Protein AF-A0A8J6I519-F1 (afdb_monomer_lite)

Foldseek 3Di:
DDWLAAAAEEAAQQDWTKDFDDCVQPGFQDLVLQQVQVVQKDKAKVVDADWFWFDLDSTMIIIDGQDTHAAFMKMKIKRQFPQHDRDPPDGDNGIDIYIYTYHNKAWEWEQEPVQQKTFIDINNHTPDIFFKAFAAQVQGAAAFKWWFADWDQKDWDFDPPVPDTDTDIWGTWTDTFLVGATETEDCVCAVVGRPYHDDNHYIYGHHVVSVVCSVPHGGSHMYGYDDIPHHDRRPRHNHLRRDRRCNRLVRGSNSD

Structure (mmCIF, N/CA/C/O backbone):
data_AF-A0A8J6I519-F1
#
_entry.id   AF-A0A8J6I519-F1
#
loop_
_atom_site.group_PDB
_atom_site.id
_atom_site.type_symbol
_atom_site.label_atom_id
_atom_site.label_alt_id
_atom_site.label_comp_id
_atom_site.label_asym_id
_atom_site.label_entity_id
_atom_site.label_seq_id
_atom_site.pdbx_PDB_ins_code
_atom_site.Cartn_x
_atom_site.Cartn_y
_atom_site.Cartn_z
_atom_site.occupancy
_atom_site.B_iso_or_equiv
_atom_site.auth_seq_id
_atom_site.auth_comp_id
_atom_site.auth_asym_id
_atom_site.auth_atom_id
_atom_site.pdbx_PDB_model_num
ATOM 1 N N . SER A 1 1 ? 18.301 2.698 -8.061 1.00 80.88 1 SER A N 1
ATOM 2 C CA . SER A 1 1 ? 16.838 2.527 -7.861 1.00 80.88 1 SER A CA 1
ATOM 3 C C . SER A 1 1 ? 16.585 1.926 -6.481 1.00 80.88 1 SER A C 1
ATOM 5 O O . SER A 1 1 ? 17.537 1.650 -5.774 1.00 80.88 1 SER A O 1
ATOM 7 N N . GLY A 1 2 ? 15.347 1.751 -6.041 1.00 90.25 2 GLY A N 1
ATOM 8 C CA . GLY A 1 2 ? 14.983 0.982 -4.847 1.00 90.25 2 GLY A CA 1
ATOM 9 C C . GLY A 1 2 ? 14.106 -0.203 -5.244 1.00 90.25 2 GLY A C 1
ATOM 10 O O . GLY A 1 2 ? 13.418 -0.126 -6.257 1.00 90.25 2 GLY A O 1
ATOM 11 N N . LEU A 1 3 ? 14.143 -1.296 -4.482 1.00 94.62 3 LEU A N 1
ATOM 12 C CA . LEU A 1 3 ? 13.202 -2.411 -4.617 1.00 94.62 3 LEU A CA 1
ATOM 13 C C . LEU A 1 3 ? 12.576 -2.655 -3.244 1.00 94.62 3 LEU A C 1
ATOM 15 O O . LEU A 1 3 ? 13.282 -3.039 -2.315 1.00 94.62 3 LEU A O 1
ATOM 19 N N . TYR A 1 4 ? 11.268 -2.436 -3.123 1.00 94.19 4 TYR A N 1
ATOM 20 C CA . TYR A 1 4 ? 10.516 -2.679 -1.888 1.00 94.19 4 TYR A CA 1
ATOM 21 C C . TYR A 1 4 ? 9.999 -4.115 -1.889 1.00 94.19 4 TYR A C 1
ATOM 23 O O . TYR A 1 4 ? 8.805 -4.382 -1.926 1.00 94.19 4 TYR A O 1
ATOM 31 N N . LEU A 1 5 ? 10.947 -5.045 -1.919 1.00 94.75 5 LEU A N 1
ATOM 32 C CA . LEU A 1 5 ? 10.741 -6.481 -1.823 1.00 94.75 5 LEU A CA 1
ATOM 33 C C . LEU A 1 5 ? 12.051 -7.049 -1.268 1.00 94.75 5 LEU A C 1
ATOM 35 O O . LEU A 1 5 ? 13.094 -6.916 -1.909 1.00 94.75 5 LEU A O 1
ATOM 39 N N . PHE A 1 6 ? 12.027 -7.602 -0.058 1.00 95.19 6 PHE A N 1
ATOM 40 C CA . PHE A 1 6 ? 13.242 -8.001 0.655 1.00 95.19 6 PHE A CA 1
ATOM 41 C C . PHE A 1 6 ? 13.435 -9.519 0.601 1.00 95.19 6 PHE A C 1
ATOM 43 O O . PHE A 1 6 ? 12.500 -10.280 0.835 1.00 95.19 6 PHE A O 1
ATOM 50 N N . GLU A 1 7 ? 14.653 -9.960 0.281 1.00 97.12 7 GLU A N 1
ATOM 51 C CA . GLU A 1 7 ? 15.005 -11.378 0.119 1.00 97.12 7 GLU A CA 1
ATOM 52 C C . GLU A 1 7 ? 14.584 -12.223 1.332 1.00 97.12 7 GLU A C 1
ATOM 54 O O . GLU A 1 7 ? 14.927 -11.907 2.470 1.00 97.12 7 GLU A O 1
ATOM 59 N N . GLY A 1 8 ? 13.864 -13.319 1.085 1.00 96.38 8 GLY A N 1
ATOM 60 C CA . GLY A 1 8 ? 13.438 -14.273 2.110 1.00 96.38 8 GLY A CA 1
ATOM 61 C C . GLY A 1 8 ? 12.217 -13.847 2.930 1.00 96.38 8 GLY A C 1
ATOM 62 O O . GLY A 1 8 ? 11.780 -14.610 3.791 1.00 96.38 8 GLY A O 1
ATOM 63 N N . TYR A 1 9 ? 11.642 -12.668 2.679 1.00 98.12 9 TYR A N 1
ATOM 64 C CA . TYR A 1 9 ? 10.466 -12.198 3.411 1.00 98.12 9 TYR A CA 1
ATOM 65 C C . TYR A 1 9 ? 9.183 -12.886 2.930 1.00 98.12 9 TYR A C 1
ATOM 67 O O . TYR A 1 9 ? 9.082 -13.385 1.804 1.00 98.12 9 TYR A O 1
ATOM 75 N N . THR A 1 10 ? 8.186 -12.893 3.816 1.00 98.69 10 THR A N 1
ATOM 76 C CA . THR A 1 10 ? 6.811 -13.294 3.505 1.00 98.69 10 THR A CA 1
ATOM 77 C C . THR A 1 10 ? 5.890 -12.081 3.588 1.00 98.69 10 THR A C 1
ATOM 79 O O . THR A 1 10 ? 5.991 -11.314 4.545 1.00 98.69 10 THR A O 1
ATOM 82 N N . TYR A 1 11 ? 5.000 -11.923 2.608 1.00 98.81 11 TYR A N 1
ATOM 83 C CA . TYR A 1 11 ? 4.078 -10.787 2.508 1.00 98.81 11 TYR A CA 1
ATOM 84 C C . TYR A 1 11 ? 2.625 -11.225 2.318 1.00 98.81 11 TYR A C 1
ATOM 86 O O . TYR A 1 11 ? 2.355 -12.355 1.908 1.00 98.81 11 TYR A O 1
ATOM 94 N N . GLY A 1 12 ? 1.688 -10.313 2.577 1.00 98.75 12 GLY A N 1
ATOM 95 C CA . GLY A 1 12 ? 0.272 -10.509 2.277 1.00 98.75 12 GLY A CA 1
ATOM 96 C C . GLY A 1 12 ? -0.025 -10.588 0.774 1.00 98.75 12 GLY A C 1
ATOM 97 O O . GLY A 1 12 ? 0.794 -10.236 -0.080 1.00 98.75 12 GLY A O 1
ATOM 98 N N . THR A 1 13 ? -1.229 -11.049 0.437 1.00 98.81 13 THR A N 1
ATOM 99 C CA . THR A 1 13 ? -1.645 -11.371 -0.942 1.00 98.81 13 THR A CA 1
ATOM 100 C C . THR A 1 13 ? -1.795 -10.158 -1.863 1.00 98.81 13 THR A C 1
ATOM 102 O O . THR A 1 13 ? -1.915 -10.324 -3.076 1.00 98.81 13 THR A O 1
ATOM 105 N N . ALA A 1 14 ? -1.761 -8.938 -1.327 1.00 98.69 14 ALA A N 1
ATOM 106 C CA . ALA A 1 14 ? -1.814 -7.696 -2.091 1.00 98.69 14 ALA A CA 1
ATOM 107 C C . ALA A 1 14 ? -0.441 -7.029 -2.273 1.00 98.69 14 ALA A C 1
ATOM 109 O O . ALA A 1 14 ? -0.381 -5.940 -2.829 1.00 98.69 14 ALA A O 1
ATOM 110 N N . MET A 1 15 ? 0.668 -7.646 -1.856 1.00 98.69 15 MET A N 1
ATOM 111 C CA . MET A 1 15 ? 2.002 -7.059 -2.025 1.00 98.69 15 MET A CA 1
ATOM 112 C C . MET A 1 15 ? 2.350 -6.828 -3.508 1.00 98.69 15 MET A C 1
ATOM 114 O O . MET A 1 15 ? 2.533 -7.810 -4.230 1.00 98.69 15 MET A O 1
ATOM 118 N N . PRO A 1 16 ? 2.487 -5.585 -4.006 1.00 98.38 16 PRO A N 1
ATOM 119 C CA . PRO A 1 16 ? 3.013 -5.374 -5.347 1.00 98.38 16 PRO A CA 1
ATOM 120 C C . PRO A 1 16 ? 4.540 -5.517 -5.353 1.00 98.38 16 PRO A C 1
ATOM 122 O O . PRO A 1 16 ? 5.204 -5.400 -4.322 1.00 98.38 16 PRO A O 1
ATOM 125 N N . VAL A 1 17 ? 5.130 -5.704 -6.533 1.00 98.31 17 VAL A N 1
ATOM 126 C CA . VAL A 1 17 ? 6.561 -5.419 -6.707 1.00 98.31 17 VAL A CA 1
ATOM 127 C C . VAL A 1 17 ? 6.697 -3.924 -6.960 1.00 98.31 17 VAL A C 1
ATOM 129 O O . VAL A 1 17 ? 6.281 -3.451 -8.012 1.00 98.31 17 VAL A O 1
ATOM 132 N N . TYR A 1 18 ? 7.285 -3.183 -6.025 1.00 97.62 18 TYR A N 1
ATOM 133 C CA . TYR A 1 18 ? 7.454 -1.734 -6.149 1.00 97.62 18 TYR A CA 1
ATOM 134 C C . TYR A 1 18 ? 8.925 -1.376 -6.386 1.00 97.62 18 TYR A C 1
ATOM 136 O O . TYR A 1 18 ? 9.804 -1.700 -5.577 1.00 97.62 18 TYR A O 1
ATOM 144 N N . VAL A 1 19 ? 9.195 -0.698 -7.503 1.00 96.56 19 VAL A N 1
ATOM 145 C CA . VAL A 1 19 ? 10.527 -0.223 -7.891 1.00 96.56 19 VAL A CA 1
ATOM 146 C C . VAL A 1 19 ? 10.561 1.294 -7.844 1.00 96.56 19 VAL A C 1
ATOM 148 O O . VAL A 1 19 ? 9.841 1.963 -8.578 1.00 96.56 19 VAL A O 1
ATOM 151 N N . GLU A 1 20 ? 11.448 1.831 -7.013 1.00 94.12 20 GLU A N 1
ATOM 152 C CA . GLU A 1 20 ? 11.626 3.268 -6.830 1.00 94.12 20 GLU A CA 1
ATOM 153 C C . GLU A 1 20 ? 12.788 3.815 -7.667 1.00 94.12 20 GLU A C 1
ATOM 155 O O . GLU A 1 20 ? 13.842 3.193 -7.824 1.00 94.12 20 GLU A O 1
ATOM 160 N N . PHE A 1 21 ? 12.637 5.039 -8.148 1.00 92.44 21 PHE A N 1
ATOM 161 C CA . PHE A 1 21 ? 13.647 5.821 -8.840 1.00 92.44 21 PHE A CA 1
ATOM 162 C C . PHE A 1 21 ? 13.781 7.177 -8.135 1.00 92.44 21 PHE A C 1
ATOM 164 O O . PHE A 1 21 ? 13.091 8.130 -8.508 1.00 92.44 21 PHE A O 1
ATOM 171 N N . PRO A 1 22 ? 14.666 7.283 -7.126 1.00 84.44 22 PRO A N 1
ATOM 172 C CA . PRO A 1 22 ? 14.872 8.524 -6.386 1.00 84.44 22 PRO A CA 1
ATOM 173 C C . PRO A 1 22 ? 15.221 9.690 -7.315 1.00 84.44 22 PRO A C 1
ATOM 175 O O . PRO A 1 22 ? 15.920 9.504 -8.320 1.00 84.44 22 PRO A O 1
ATOM 178 N N . LYS A 1 23 ? 14.718 10.886 -6.983 1.00 77.56 23 LYS A N 1
ATOM 179 C CA . LYS A 1 23 ? 14.959 12.123 -7.750 1.00 77.56 23 LYS A CA 1
ATOM 180 C C . LYS A 1 23 ? 16.351 12.697 -7.540 1.00 77.56 23 LYS A C 1
ATOM 182 O O . LYS A 1 23 ? 16.849 13.381 -8.433 1.00 77.56 23 LYS A O 1
ATOM 187 N N . ASP A 1 24 ? 16.953 12.399 -6.395 1.00 70.56 24 ASP A N 1
ATOM 188 C CA . ASP A 1 24 ? 18.212 12.995 -5.945 1.00 70.56 24 ASP A CA 1
ATOM 189 C C . ASP A 1 24 ? 19.387 12.672 -6.895 1.00 70.56 24 ASP A C 1
ATOM 191 O O . ASP A 1 24 ? 20.367 13.408 -6.942 1.00 70.56 24 ASP A O 1
ATOM 195 N N . ASP A 1 25 ? 19.221 11.667 -7.765 1.00 63.72 25 ASP A N 1
ATOM 196 C CA . ASP A 1 25 ? 20.162 11.275 -8.821 1.00 63.72 25 ASP A CA 1
ATOM 197 C C . ASP A 1 25 ? 19.813 11.876 -10.201 1.00 63.72 25 ASP A C 1
ATOM 199 O O . ASP A 1 25 ? 19.809 11.171 -11.216 1.00 63.72 25 ASP A O 1
ATOM 203 N N . GLY A 1 26 ? 19.474 13.167 -10.264 1.00 64.69 26 GLY A N 1
ATOM 204 C CA . GLY A 1 26 ? 19.279 13.880 -11.536 1.00 64.69 26 GLY A CA 1
ATOM 205 C C . GLY A 1 26 ? 17.901 13.716 -12.197 1.00 64.69 26 GLY A C 1
ATOM 206 O O . GLY A 1 26 ? 17.800 13.812 -13.419 1.00 64.69 26 GLY A O 1
ATOM 207 N N . GLY A 1 27 ? 16.840 13.496 -11.411 1.00 76.88 27 GLY A N 1
ATOM 208 C CA . GLY A 1 27 ? 15.443 13.420 -11.878 1.00 76.88 27 GLY A CA 1
ATOM 209 C C . GLY A 1 27 ? 14.881 11.995 -11.954 1.00 76.88 27 GLY A C 1
ATOM 210 O O . GLY A 1 27 ? 15.569 11.040 -11.617 1.00 76.88 27 GLY A O 1
ATOM 211 N N . GLY A 1 28 ? 13.616 11.829 -12.358 1.00 87.94 28 GLY A N 1
ATOM 212 C CA . GLY A 1 28 ? 12.973 10.514 -12.514 1.00 87.94 28 GLY A CA 1
ATOM 213 C C . GLY A 1 28 ? 13.287 9.815 -13.848 1.00 87.94 28 GLY A C 1
ATOM 214 O O . GLY A 1 28 ? 14.196 10.206 -14.578 1.00 87.94 28 GLY A O 1
ATOM 215 N N . ILE A 1 29 ? 12.553 8.748 -14.169 1.00 93.38 29 ILE A N 1
ATOM 216 C CA . ILE A 1 29 ? 12.595 8.061 -15.466 1.00 93.38 29 ILE A CA 1
ATOM 217 C C . ILE A 1 29 ? 11.653 8.768 -16.454 1.00 93.38 29 ILE A C 1
ATOM 219 O O . ILE A 1 29 ? 10.424 8.697 -16.294 1.00 93.38 29 ILE A O 1
ATOM 223 N N . PRO A 1 30 ? 12.185 9.421 -17.505 1.00 92.94 30 PRO A N 1
ATOM 224 C CA . PRO A 1 30 ? 11.358 10.142 -18.462 1.00 92.94 30 PRO A CA 1
ATOM 225 C C . PRO A 1 30 ? 10.488 9.168 -19.275 1.00 92.94 30 PRO A C 1
ATOM 227 O O . PRO A 1 30 ? 10.944 8.060 -19.578 1.00 92.94 30 PRO A O 1
ATOM 230 N N . PRO A 1 31 ? 9.276 9.567 -19.714 1.00 93.88 31 PRO A N 1
ATOM 231 C CA . PRO A 1 31 ? 8.352 8.682 -20.430 1.00 93.88 31 PRO A CA 1
ATOM 232 C C . PRO A 1 31 ? 8.976 7.930 -21.615 1.00 93.88 31 PRO A C 1
ATOM 234 O O . PRO A 1 31 ? 8.758 6.732 -21.766 1.00 93.88 31 PRO A O 1
ATOM 237 N N . GLY A 1 32 ? 9.826 8.598 -22.405 1.00 95.00 32 GLY A N 1
ATOM 238 C CA . GLY A 1 32 ? 10.505 7.989 -23.556 1.00 95.00 32 GLY A CA 1
ATOM 239 C C . GLY A 1 32 ? 11.531 6.899 -23.209 1.00 95.00 32 GLY A C 1
ATOM 240 O O . GLY A 1 32 ? 11.893 6.114 -24.081 1.00 95.00 32 GLY A O 1
ATOM 241 N N . ALA A 1 33 ? 11.989 6.816 -21.956 1.00 95.56 33 ALA A N 1
ATOM 242 C CA . ALA A 1 33 ? 12.938 5.797 -21.503 1.00 95.56 33 ALA A CA 1
ATOM 243 C C . ALA A 1 33 ? 12.264 4.599 -20.815 1.00 95.56 33 ALA A C 1
ATOM 245 O O . ALA A 1 33 ? 12.859 3.521 -20.755 1.00 95.56 33 ALA A O 1
ATOM 246 N N . ARG A 1 34 ? 11.021 4.754 -20.338 1.00 96.81 34 ARG A N 1
ATOM 247 C CA . ARG A 1 34 ? 10.318 3.750 -19.520 1.00 96.81 34 ARG A CA 1
ATOM 248 C C . ARG A 1 34 ? 10.267 2.373 -20.173 1.00 96.81 34 ARG A C 1
ATOM 250 O O . ARG A 1 34 ? 10.582 1.393 -19.518 1.00 96.81 34 ARG A O 1
ATOM 257 N N . ALA A 1 35 ? 10.000 2.286 -21.477 1.00 97.62 35 ALA A N 1
ATOM 258 C CA . ALA A 1 35 ? 9.959 0.999 -22.180 1.00 97.62 35 ALA A CA 1
ATOM 259 C C . ALA A 1 35 ? 11.320 0.273 -22.197 1.00 97.62 35 ALA A C 1
ATOM 261 O O . ALA A 1 35 ? 11.378 -0.953 -22.132 1.00 97.62 35 ALA A O 1
ATOM 262 N N . ALA A 1 36 ? 12.433 1.007 -22.291 1.00 96.69 36 ALA A N 1
ATOM 263 C CA . ALA A 1 36 ? 13.769 0.412 -22.243 1.00 96.69 36 ALA A CA 1
ATOM 264 C C . ALA A 1 36 ? 14.144 -0.033 -20.821 1.00 96.69 36 ALA A C 1
ATOM 266 O O . ALA A 1 36 ? 14.816 -1.053 -20.662 1.00 96.69 36 ALA A O 1
ATOM 267 N N . VAL A 1 37 ? 13.693 0.715 -19.810 1.00 97.19 37 VAL A N 1
ATOM 268 C CA . VAL A 1 37 ? 13.874 0.386 -18.391 1.00 97.19 37 VAL A CA 1
ATOM 269 C C . VAL A 1 37 ? 13.034 -0.835 -18.008 1.00 97.19 37 VAL A C 1
ATOM 271 O O . VAL A 1 37 ? 13.581 -1.817 -17.517 1.00 97.19 37 VAL A O 1
ATOM 274 N N . GLU A 1 38 ? 11.740 -0.834 -18.328 1.00 98.19 38 GLU A N 1
ATOM 275 C CA . GLU A 1 38 ? 10.788 -1.903 -17.997 1.00 98.19 38 GLU A CA 1
ATOM 276 C C . GLU A 1 38 ? 11.173 -3.255 -18.613 1.00 98.19 38 GLU A C 1
ATOM 278 O O . GLU A 1 38 ? 11.024 -4.292 -17.977 1.00 98.19 38 GLU A O 1
ATOM 283 N N . LYS A 1 39 ? 11.789 -3.274 -19.807 1.00 97.75 39 LYS A N 1
ATOM 284 C CA . LYS A 1 39 ? 12.326 -4.509 -20.424 1.00 97.75 39 LYS A CA 1
ATOM 285 C C . LYS A 1 39 ? 13.377 -5.230 -19.579 1.00 97.75 39 LYS A C 1
ATOM 287 O O . LYS A 1 39 ? 13.710 -6.372 -19.887 1.00 97.75 39 LYS A O 1
ATOM 292 N N . ARG A 1 40 ? 13.937 -4.559 -18.574 1.00 97.75 40 ARG A N 1
ATOM 293 C CA . ARG A 1 40 ? 14.958 -5.088 -17.665 1.00 97.75 40 ARG A CA 1
ATOM 294 C C . ARG A 1 40 ? 14.392 -5.380 -16.273 1.00 97.75 40 ARG A C 1
ATOM 296 O O . ARG A 1 40 ? 15.160 -5.604 -15.341 1.00 97.75 40 ARG A O 1
ATOM 303 N N . MET A 1 41 ? 13.070 -5.344 -16.125 1.00 98.31 41 MET A N 1
ATOM 304 C CA . MET A 1 41 ? 12.351 -5.589 -14.882 1.00 98.31 41 MET A CA 1
ATOM 305 C C . MET A 1 41 ? 11.582 -6.901 -15.028 1.00 98.31 41 MET A C 1
ATOM 307 O O . MET A 1 41 ? 10.593 -6.992 -15.753 1.00 98.31 41 MET A O 1
ATOM 311 N N . PHE A 1 42 ? 12.083 -7.940 -14.374 1.00 98.19 42 PHE A N 1
ATOM 312 C CA . PHE A 1 42 ? 11.623 -9.311 -14.539 1.00 98.19 42 PHE A CA 1
ATOM 313 C C . PHE A 1 42 ? 10.930 -9.781 -13.267 1.00 98.19 42 PHE A C 1
ATOM 315 O O . PHE A 1 42 ? 11.496 -9.667 -12.180 1.00 98.19 42 PHE A O 1
ATOM 322 N N . VAL A 1 43 ? 9.733 -10.342 -13.421 1.00 98.56 43 VAL A N 1
ATOM 323 C CA . VAL A 1 43 ? 8.972 -10.989 -12.349 1.00 98.56 43 VAL A CA 1
ATOM 324 C C . VAL A 1 43 ? 8.614 -12.391 -12.823 1.00 98.56 43 VAL A C 1
ATOM 326 O O . VAL A 1 43 ? 8.149 -12.573 -13.945 1.00 98.56 43 VAL A O 1
ATOM 329 N N . THR A 1 44 ? 8.889 -13.393 -11.998 1.00 98.50 44 THR A N 1
ATOM 330 C CA . THR A 1 44 ? 8.511 -14.793 -12.225 1.00 98.50 44 THR A CA 1
ATOM 331 C C . THR A 1 44 ? 7.790 -15.302 -10.994 1.00 98.50 44 THR A C 1
ATOM 333 O O . THR A 1 44 ? 8.197 -14.987 -9.876 1.00 98.50 44 THR A O 1
ATOM 336 N N . THR A 1 45 ? 6.731 -16.080 -11.196 1.00 98.62 45 THR A N 1
ATOM 337 C CA . THR A 1 45 ? 5.892 -16.597 -10.115 1.00 98.62 45 THR A CA 1
ATOM 338 C C . THR A 1 45 ? 5.662 -18.097 -10.225 1.00 98.62 45 THR A C 1
ATOM 340 O O . THR A 1 45 ? 5.623 -18.652 -11.324 1.00 98.62 45 THR A O 1
ATOM 343 N N . ASP A 1 46 ? 5.534 -18.743 -9.069 1.00 98.44 46 ASP A N 1
ATOM 344 C CA . ASP A 1 46 ? 5.191 -20.157 -8.924 1.00 98.44 46 ASP A CA 1
ATOM 345 C C . ASP A 1 46 ? 4.099 -20.312 -7.843 1.00 98.44 46 ASP A C 1
ATOM 347 O O . ASP A 1 46 ? 4.388 -20.056 -6.668 1.00 98.44 46 ASP A O 1
ATOM 351 N N . PRO A 1 47 ? 2.854 -20.682 -8.206 1.00 98.19 47 PRO A N 1
ATOM 352 C CA . PRO A 1 47 ? 2.391 -20.953 -9.569 1.00 98.19 47 PRO A CA 1
ATOM 353 C C . PRO A 1 47 ? 2.413 -19.694 -10.463 1.00 98.19 47 PRO A C 1
ATOM 355 O O . PRO A 1 47 ? 2.309 -18.577 -9.951 1.00 98.19 47 PRO A O 1
ATOM 358 N N . PRO A 1 48 ? 2.519 -19.842 -11.800 1.00 98.19 48 PRO A N 1
ATOM 359 C CA . PRO A 1 48 ? 2.499 -18.699 -12.705 1.00 98.19 48 PRO A CA 1
ATOM 360 C C . PRO A 1 48 ? 1.196 -17.895 -12.601 1.00 98.19 48 PRO A C 1
ATOM 362 O O . PRO A 1 48 ? 0.103 -18.428 -12.788 1.00 98.19 48 PRO A O 1
ATOM 365 N N . GLN A 1 49 ? 1.328 -16.592 -12.369 1.00 97.56 49 GLN A N 1
ATOM 366 C CA . GLN A 1 49 ? 0.248 -15.607 -12.438 1.00 97.56 49 GLN A CA 1
ATOM 367 C C . GLN A 1 49 ? 0.662 -14.468 -13.369 1.00 97.56 49 GLN A C 1
ATOM 369 O O . GLN A 1 49 ? 1.680 -13.810 -13.142 1.00 97.56 49 GLN A O 1
ATOM 374 N N . GLU A 1 50 ? -0.138 -14.239 -14.411 1.00 96.44 50 GLU A N 1
ATOM 375 C CA . GLU A 1 50 ? 0.037 -13.109 -15.322 1.00 96.44 50 GLU A CA 1
ATOM 376 C C . GLU A 1 50 ? -0.097 -11.789 -14.556 1.00 96.44 50 GLU A C 1
ATOM 378 O O . GLU A 1 50 ? -1.040 -11.600 -13.781 1.00 96.44 50 GLU A O 1
ATOM 383 N N . GLY A 1 51 ? 0.854 -10.885 -14.780 1.00 97.88 51 GLY A N 1
ATOM 384 C CA . GLY A 1 51 ? 0.882 -9.557 -14.190 1.00 97.88 51 GLY A CA 1
ATOM 385 C C . GLY A 1 51 ? 1.499 -8.539 -15.141 1.00 97.88 51 GLY A C 1
ATOM 386 O O . GLY A 1 51 ? 2.105 -8.902 -16.148 1.00 97.88 51 GLY A O 1
ATOM 387 N N . SER A 1 52 ? 1.324 -7.267 -14.804 1.00 98.62 52 SER A N 1
ATOM 388 C CA . SER A 1 52 ? 1.722 -6.131 -15.631 1.00 98.62 52 SER A CA 1
ATOM 389 C C . SER A 1 52 ? 2.347 -5.050 -14.760 1.00 98.62 52 SER A C 1
ATOM 391 O O . SER A 1 52 ? 2.011 -4.915 -13.579 1.00 98.62 52 SER A O 1
ATOM 393 N N . TRP A 1 53 ? 3.273 -4.297 -15.351 1.00 98.44 53 TRP A N 1
ATOM 394 C CA . TRP A 1 53 ? 3.844 -3.105 -14.736 1.00 98.44 53 TRP A CA 1
ATOM 395 C C . TRP A 1 53 ? 2.928 -1.897 -14.944 1.00 98.44 53 TRP A C 1
ATOM 397 O O . TRP A 1 53 ? 2.333 -1.723 -16.000 1.00 98.44 53 TRP A O 1
ATOM 407 N N . HIS A 1 54 ? 2.894 -0.996 -13.977 1.00 98.25 54 HIS A N 1
ATOM 408 C CA . HIS A 1 54 ? 2.247 0.300 -14.062 1.00 98.25 54 HIS A CA 1
ATOM 409 C C . HIS A 1 54 ? 3.233 1.373 -13.612 1.00 98.25 54 HIS A C 1
ATOM 411 O O . HIS A 1 54 ? 3.861 1.240 -12.566 1.00 98.25 54 HIS A O 1
ATOM 417 N N . TRP A 1 55 ? 3.389 2.435 -14.400 1.00 97.25 55 TRP A N 1
ATOM 418 C CA . TRP A 1 55 ? 4.209 3.582 -14.013 1.00 97.25 55 TRP A CA 1
ATOM 419 C C . TRP A 1 55 ? 3.341 4.678 -13.395 1.00 97.25 55 TRP A C 1
ATOM 421 O O . TRP A 1 55 ? 2.810 5.512 -14.133 1.00 97.25 55 TRP A O 1
ATOM 431 N N . ASP A 1 56 ? 3.267 4.732 -12.063 1.00 88.75 56 ASP A N 1
ATOM 432 C CA . ASP A 1 56 ? 2.530 5.783 -11.341 1.00 88.75 56 ASP A CA 1
ATOM 433 C C . ASP A 1 56 ? 3.116 7.170 -11.609 1.00 88.75 56 ASP A C 1
ATOM 435 O O . ASP A 1 56 ? 2.416 8.178 -11.709 1.00 88.75 56 ASP A O 1
ATOM 439 N N . SER A 1 57 ? 4.442 7.236 -11.738 1.00 91.75 57 SER A N 1
ATOM 440 C CA . SER A 1 57 ? 5.166 8.481 -11.957 1.00 91.75 57 SER A CA 1
ATOM 441 C C . SER A 1 57 ? 6.507 8.229 -12.645 1.00 91.75 57 SER A C 1
ATOM 443 O O . SER A 1 57 ? 6.819 7.137 -13.110 1.00 91.75 57 SER A O 1
ATOM 445 N N . GLU A 1 58 ? 7.329 9.269 -12.758 1.00 92.44 58 GLU A N 1
ATOM 446 C CA . GLU A 1 58 ? 8.740 9.104 -13.121 1.00 92.44 58 GLU A CA 1
ATOM 447 C C . GLU A 1 58 ? 9.577 8.475 -11.987 1.00 92.44 58 GLU A C 1
ATOM 449 O O . GLU A 1 58 ? 10.721 8.094 -12.218 1.00 92.44 58 GLU A O 1
ATOM 454 N N . GLN A 1 59 ? 9.034 8.368 -10.772 1.00 92.12 59 GLN A N 1
ATOM 455 C CA . GLN A 1 59 ? 9.748 7.912 -9.575 1.00 92.12 59 GLN A CA 1
ATOM 456 C C . GLN A 1 59 ? 9.399 6.483 -9.169 1.00 92.12 59 GLN A C 1
ATOM 458 O O . GLN A 1 59 ? 10.073 5.938 -8.302 1.00 92.12 59 GLN A O 1
ATOM 463 N N . ALA A 1 60 ? 8.370 5.874 -9.752 1.00 95.06 60 ALA A N 1
ATOM 464 C CA . ALA A 1 60 ? 7.914 4.562 -9.325 1.00 95.06 60 ALA A CA 1
ATOM 465 C C . ALA A 1 60 ? 7.307 3.763 -10.474 1.00 95.06 60 ALA A C 1
ATOM 467 O O . ALA A 1 60 ? 6.655 4.326 -11.360 1.00 95.06 60 ALA A O 1
ATOM 468 N N . ALA A 1 61 ? 7.535 2.455 -10.424 1.00 97.31 61 ALA A N 1
ATOM 469 C CA . ALA A 1 61 ? 6.796 1.469 -11.189 1.00 97.31 61 ALA A CA 1
ATOM 470 C C . ALA A 1 61 ? 6.380 0.312 -10.271 1.00 97.31 61 ALA A C 1
ATOM 472 O O . ALA A 1 61 ? 7.201 -0.215 -9.514 1.00 97.31 61 ALA A O 1
ATOM 473 N N . GLU A 1 62 ? 5.121 -0.091 -10.377 1.00 98.31 62 GLU A N 1
ATOM 474 C CA . GLU A 1 62 ? 4.496 -1.154 -9.593 1.00 98.31 62 GLU A CA 1
ATOM 475 C C . GLU A 1 62 ? 4.116 -2.329 -10.496 1.00 98.31 62 GLU A C 1
ATOM 477 O O . GLU A 1 62 ? 3.593 -2.124 -11.586 1.00 98.31 62 GLU A O 1
ATOM 482 N N . TYR A 1 63 ? 4.355 -3.566 -10.066 1.00 98.62 63 TYR A N 1
ATOM 483 C CA . TYR A 1 63 ? 3.864 -4.769 -10.742 1.00 98.62 63 TYR A CA 1
ATOM 484 C C . TYR A 1 63 ? 2.881 -5.499 -9.849 1.00 98.62 63 TYR A C 1
ATOM 486 O O . TYR A 1 63 ? 3.181 -5.790 -8.686 1.00 98.62 63 TYR A O 1
ATOM 494 N N . ARG A 1 64 ? 1.751 -5.894 -10.429 1.00 98.56 64 ARG A N 1
ATOM 495 C CA . ARG A 1 64 ? 0.837 -6.839 -9.795 1.00 98.56 64 ARG A CA 1
ATOM 496 C C . ARG A 1 64 ? 0.193 -7.783 -10.810 1.00 98.56 64 ARG A C 1
ATOM 498 O O . ARG A 1 64 ? 0.083 -7.437 -11.989 1.00 98.56 64 ARG A O 1
ATOM 505 N N . PRO A 1 65 ? -0.270 -8.956 -10.357 1.00 98.44 65 PRO A N 1
ATOM 506 C CA . PRO A 1 65 ? -1.209 -9.781 -11.100 1.00 98.44 65 PRO A CA 1
ATOM 507 C C . PRO A 1 65 ? -2.578 -9.106 -11.234 1.00 98.44 65 PRO A C 1
ATOM 509 O O . PRO A 1 65 ? -2.881 -8.110 -10.564 1.00 98.44 65 PRO A O 1
ATOM 512 N N . ARG A 1 66 ? -3.426 -9.671 -12.099 1.00 97.75 66 ARG A N 1
ATOM 513 C CA . ARG A 1 66 ? -4.805 -9.200 -12.304 1.00 97.75 66 ARG A CA 1
ATOM 514 C C . ARG A 1 66 ? -5.640 -9.221 -11.024 1.00 97.75 66 ARG A C 1
ATOM 516 O O . ARG A 1 66 ? -6.250 -8.209 -10.686 1.00 97.75 66 ARG A O 1
ATOM 523 N N . GLU A 1 67 ? -5.618 -10.356 -10.341 1.00 97.81 67 GLU A N 1
ATOM 524 C CA . GLU A 1 67 ? -6.229 -10.596 -9.030 1.00 97.81 67 GLU A CA 1
ATOM 525 C C . GLU A 1 67 ? -5.125 -10.725 -7.983 1.00 97.81 67 GLU A C 1
ATOM 527 O O . GLU A 1 67 ? -3.983 -10.960 -8.366 1.00 97.81 67 GLU A O 1
ATOM 532 N N . GLN A 1 68 ? -5.435 -10.615 -6.687 1.00 98.38 68 GLN A N 1
ATOM 533 C CA . GLN A 1 68 ? -4.446 -10.828 -5.616 1.00 98.38 68 GLN A CA 1
ATOM 534 C C . GLN A 1 68 ? -3.630 -12.116 -5.812 1.00 98.38 68 GLN A C 1
ATOM 536 O O . GLN A 1 68 ? -4.093 -13.096 -6.404 1.00 98.38 68 GLN A O 1
ATOM 541 N N . TRP A 1 69 ? -2.397 -12.113 -5.308 1.00 98.75 69 TRP A N 1
ATOM 542 C CA . TRP A 1 69 ? -1.540 -13.289 -5.367 1.00 98.75 69 TRP A CA 1
ATOM 543 C C . TRP A 1 69 ? -2.219 -14.492 -4.713 1.00 98.75 69 TRP A C 1
ATOM 545 O O . TRP A 1 69 ? -2.844 -14.374 -3.658 1.00 98.75 69 TRP A O 1
ATOM 555 N N . ILE A 1 70 ? -2.058 -15.660 -5.328 1.00 98.56 70 ILE A N 1
ATOM 556 C CA . ILE A 1 70 ? -2.517 -16.924 -4.763 1.00 98.56 70 ILE A CA 1
ATOM 557 C C . ILE A 1 70 ? -1.708 -17.170 -3.476 1.00 98.56 70 ILE A C 1
ATOM 559 O O . ILE A 1 70 ? -0.476 -17.051 -3.507 1.00 98.56 70 ILE A O 1
ATOM 563 N N . PRO A 1 71 ? -2.350 -17.508 -2.343 1.00 98.69 71 PRO A N 1
ATOM 564 C CA . PRO A 1 71 ? -1.640 -17.853 -1.117 1.00 98.69 71 PRO A CA 1
ATOM 565 C C . PRO A 1 71 ? -0.551 -18.911 -1.347 1.00 98.69 71 PRO A C 1
ATOM 567 O O . PRO A 1 71 ? -0.776 -19.901 -2.043 1.00 98.69 71 PRO A O 1
ATOM 570 N N . GLY A 1 72 ? 0.640 -18.693 -0.785 1.00 98.62 72 GLY A N 1
ATOM 571 C CA . GLY A 1 72 ? 1.799 -19.577 -0.961 1.00 98.62 72 GLY A CA 1
ATOM 572 C C . GLY A 1 72 ? 2.624 -19.345 -2.233 1.00 98.62 72 GLY A C 1
ATOM 573 O O . GLY A 1 72 ? 3.653 -20.002 -2.403 1.00 98.62 72 GLY A O 1
ATOM 574 N N . THR A 1 73 ? 2.221 -18.415 -3.109 1.00 98.81 73 THR A N 1
ATOM 575 C CA . THR A 1 73 ? 2.974 -18.084 -4.332 1.00 98.81 73 THR A CA 1
ATOM 576 C C . THR A 1 73 ? 4.397 -17.654 -4.000 1.00 98.81 73 THR A C 1
ATOM 578 O O . THR A 1 73 ? 4.619 -16.793 -3.147 1.00 98.81 73 THR A O 1
ATOM 581 N N . LYS A 1 74 ? 5.373 -18.208 -4.714 1.00 98.81 74 LYS A N 1
ATOM 582 C CA . LYS A 1 74 ? 6.753 -17.720 -4.703 1.00 98.81 74 LYS A CA 1
ATOM 583 C C . LYS A 1 74 ? 6.924 -16.688 -5.800 1.00 98.81 74 LYS A C 1
ATOM 585 O O . LYS A 1 74 ? 6.518 -16.928 -6.934 1.00 98.81 74 LYS A O 1
ATOM 590 N N . ILE A 1 75 ? 7.544 -15.563 -5.470 1.00 98.75 75 ILE A N 1
ATOM 591 C CA . ILE A 1 75 ? 7.827 -14.482 -6.411 1.00 98.75 75 ILE A CA 1
ATOM 592 C C . ILE A 1 75 ? 9.339 -14.294 -6.472 1.00 98.75 75 ILE A C 1
ATOM 594 O O . ILE A 1 75 ? 9.977 -14.010 -5.459 1.00 98.75 75 ILE A O 1
ATOM 598 N N . THR A 1 76 ? 9.898 -14.409 -7.672 1.00 98.69 76 THR A N 1
ATOM 599 C CA . THR A 1 76 ? 11.287 -14.064 -7.972 1.00 98.69 76 THR A CA 1
ATOM 600 C C . THR A 1 76 ? 11.309 -12.806 -8.826 1.00 98.69 76 THR A C 1
ATOM 602 O O . THR A 1 76 ? 10.735 -12.764 -9.916 1.00 98.69 76 THR A O 1
ATOM 605 N N . VAL A 1 77 ? 12.000 -11.777 -8.343 1.00 98.56 77 VAL A N 1
ATOM 606 C CA . VAL A 1 77 ? 12.164 -10.490 -9.020 1.00 98.56 77 VAL A CA 1
ATOM 607 C C . VAL A 1 77 ? 13.627 -10.264 -9.358 1.00 98.56 77 VAL A C 1
ATOM 609 O O . VAL A 1 77 ? 14.510 -10.488 -8.529 1.00 98.56 77 VAL A O 1
ATOM 612 N N . ARG A 1 78 ? 13.883 -9.750 -10.562 1.00 98.19 78 ARG A N 1
ATOM 613 C CA . ARG A 1 78 ? 15.176 -9.193 -10.959 1.00 98.19 78 ARG A CA 1
ATOM 614 C C . ARG A 1 78 ? 14.987 -7.850 -11.653 1.00 98.19 78 ARG A C 1
ATOM 616 O O . ARG A 1 78 ? 14.332 -7.762 -12.685 1.00 98.19 78 ARG A O 1
ATOM 623 N N . ILE A 1 79 ? 15.648 -6.828 -11.132 1.00 98.06 79 ILE A N 1
ATOM 624 C CA . ILE A 1 79 ? 15.745 -5.491 -11.710 1.00 98.06 79 ILE A CA 1
ATOM 625 C C . ILE A 1 79 ? 17.171 -5.320 -12.239 1.00 98.06 79 ILE A C 1
ATOM 627 O O . ILE A 1 79 ? 18.103 -5.084 -11.472 1.00 98.06 79 ILE A O 1
ATOM 631 N N . GLY A 1 80 ? 17.346 -5.521 -13.544 1.00 97.69 80 GLY A N 1
ATOM 632 C CA . GLY A 1 80 ? 18.643 -5.607 -14.216 1.00 97.69 80 GLY A CA 1
ATOM 633 C C . GLY A 1 80 ? 19.150 -4.260 -14.722 1.00 97.69 80 GLY A C 1
ATOM 634 O O . GLY A 1 80 ? 19.122 -4.014 -15.929 1.00 97.69 80 GLY A O 1
ATOM 635 N N . PHE A 1 81 ? 19.537 -3.355 -13.825 1.00 95.81 81 PHE A N 1
ATOM 636 C CA . PHE A 1 81 ? 19.933 -1.989 -14.188 1.00 95.81 81 PHE A CA 1
ATOM 637 C C . PHE A 1 81 ? 21.439 -1.716 -14.122 1.00 95.81 81 PHE A C 1
ATOM 639 O O . PHE A 1 81 ? 21.851 -0.665 -14.609 1.00 95.81 81 PHE A O 1
ATOM 646 N N . GLY A 1 82 ? 22.259 -2.604 -13.552 1.00 95.50 82 GLY A N 1
ATOM 647 C CA . GLY A 1 82 ? 23.670 -2.333 -13.263 1.00 95.50 82 GLY A CA 1
ATOM 648 C C . GLY A 1 82 ? 24.455 -1.828 -14.477 1.00 95.50 82 GLY A C 1
ATOM 649 O O . GLY A 1 82 ? 24.595 -2.531 -15.475 1.00 95.50 82 GLY A O 1
ATOM 650 N N . GLY A 1 83 ? 24.948 -0.588 -14.401 1.00 94.31 83 GLY A N 1
ATOM 651 C CA . GLY A 1 83 ? 25.724 0.072 -15.456 1.00 94.31 83 GLY A CA 1
ATOM 652 C C . GLY A 1 83 ? 24.940 0.438 -16.722 1.00 94.31 83 GLY A C 1
ATOM 653 O O . GLY A 1 83 ? 25.536 0.897 -17.695 1.00 94.31 83 GLY A O 1
ATOM 654 N N . LEU A 1 84 ? 23.619 0.247 -16.750 1.00 95.62 84 LEU A N 1
ATOM 655 C CA . LEU A 1 84 ? 22.799 0.456 -17.942 1.00 95.62 84 LEU A CA 1
ATOM 656 C C . LEU A 1 84 ? 22.069 1.805 -17.912 1.00 95.62 84 LEU A C 1
ATOM 658 O O . LEU A 1 84 ? 21.638 2.251 -16.848 1.00 95.62 84 LEU A O 1
ATOM 662 N N . PRO A 1 85 ? 21.864 2.447 -19.077 1.00 93.62 85 PRO A N 1
ATOM 663 C CA . PRO A 1 85 ? 21.195 3.738 -19.142 1.00 93.62 85 PRO A CA 1
ATOM 664 C C . PRO A 1 85 ? 19.718 3.611 -18.761 1.00 93.62 85 PRO A C 1
ATOM 666 O O . PRO A 1 85 ? 19.014 2.724 -19.257 1.00 93.62 85 PRO A O 1
ATOM 669 N N . LEU A 1 86 ? 19.256 4.540 -17.928 1.00 93.56 86 LEU A N 1
ATOM 670 C CA . LEU A 1 86 ? 17.871 4.671 -17.467 1.00 93.56 86 LEU A CA 1
ATOM 671 C C . LEU A 1 86 ? 17.121 5.830 -18.153 1.00 93.56 86 LEU A C 1
ATOM 673 O O . LEU A 1 86 ? 15.924 6.008 -17.944 1.00 93.56 86 LEU A O 1
ATOM 677 N N . GLY A 1 87 ? 17.813 6.596 -19.005 1.00 90.25 87 GLY A N 1
ATOM 678 C CA . GLY A 1 87 ? 17.303 7.818 -19.635 1.00 90.25 87 GLY A CA 1
ATOM 679 C C . GLY A 1 87 ? 17.754 9.082 -18.901 1.00 90.25 87 GLY A C 1
ATOM 680 O O . GLY A 1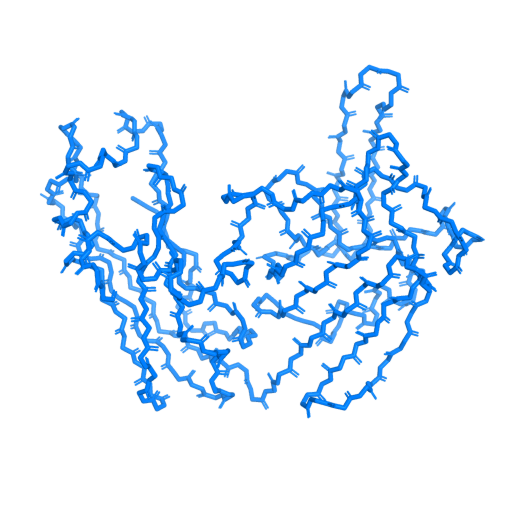 87 ? 18.216 9.017 -17.767 1.00 90.25 87 GLY A O 1
ATOM 681 N N . GLY A 1 88 ? 17.687 10.238 -19.571 1.00 85.44 88 GLY A N 1
ATOM 682 C CA . GLY A 1 88 ? 18.067 11.525 -18.963 1.00 85.44 88 GLY A CA 1
ATOM 683 C C . GLY A 1 88 ? 19.530 11.612 -18.498 1.00 85.44 88 GLY A C 1
ATOM 684 O O . GLY A 1 88 ? 19.828 12.368 -17.585 1.00 85.44 88 GLY A O 1
ATOM 685 N N . GLY A 1 89 ? 20.434 10.811 -19.075 1.00 87.62 89 GLY A N 1
ATOM 686 C CA . GLY A 1 89 ? 21.839 10.731 -18.647 1.00 87.62 89 GLY A CA 1
ATOM 687 C C . GLY A 1 89 ? 22.085 9.887 -17.389 1.00 87.62 89 GLY A C 1
ATOM 688 O O . GLY A 1 89 ? 23.231 9.760 -16.968 1.00 87.62 89 GLY A O 1
ATOM 689 N N . ARG A 1 90 ? 21.041 9.278 -16.810 1.00 89.62 90 ARG A N 1
ATOM 690 C CA . ARG A 1 90 ? 21.138 8.415 -15.626 1.00 89.62 90 ARG A CA 1
ATOM 691 C C . ARG A 1 90 ? 21.528 6.991 -15.999 1.00 89.62 90 ARG A C 1
ATOM 693 O O . ARG A 1 90 ? 21.122 6.476 -17.046 1.00 89.62 90 ARG A O 1
ATOM 700 N N . PHE A 1 91 ? 22.240 6.336 -15.090 1.00 91.69 91 PHE A N 1
ATOM 701 C CA . PHE A 1 91 ? 22.631 4.933 -15.185 1.00 91.69 91 PHE A CA 1
ATOM 702 C C . PHE A 1 91 ? 22.225 4.196 -13.914 1.00 91.69 91 PHE A C 1
ATOM 704 O O . PHE A 1 91 ? 22.196 4.783 -12.834 1.00 91.69 91 PHE A O 1
ATOM 711 N N . GLY A 1 92 ? 21.886 2.918 -14.047 1.00 91.69 92 GLY A N 1
ATOM 712 C CA . GLY A 1 92 ? 21.669 2.071 -12.887 1.00 91.69 92 GLY A CA 1
ATOM 713 C C . GLY A 1 92 ? 22.978 1.788 -12.165 1.00 91.69 92 GLY A C 1
ATOM 714 O O . GLY A 1 92 ? 24.017 1.566 -12.783 1.00 91.69 92 GLY A O 1
ATOM 715 N N . ASP A 1 93 ? 22.904 1.781 -10.845 1.00 90.12 93 ASP A N 1
ATOM 716 C CA . ASP A 1 93 ? 24.009 1.499 -9.936 1.00 90.12 93 ASP A CA 1
ATOM 717 C C . ASP A 1 93 ? 24.335 0.002 -9.883 1.00 90.12 93 ASP A C 1
ATOM 719 O O . ASP A 1 93 ? 25.475 -0.406 -10.085 1.00 90.12 93 ASP A O 1
ATOM 723 N N . GLN A 1 94 ? 23.318 -0.828 -9.663 1.00 94.00 94 GLN A N 1
ATOM 724 C CA . GLN A 1 94 ? 23.445 -2.273 -9.530 1.00 94.00 94 GLN A CA 1
ATOM 725 C C . GLN A 1 94 ? 22.157 -2.991 -9.932 1.00 94.00 94 GLN A C 1
ATOM 727 O O . GLN A 1 94 ? 21.067 -2.407 -9.960 1.00 94.00 94 GLN A O 1
ATOM 732 N N . ASP A 1 95 ? 22.286 -4.291 -10.181 1.00 96.44 95 ASP A N 1
ATOM 733 C CA . ASP A 1 95 ? 21.137 -5.185 -10.241 1.00 96.44 95 ASP A CA 1
ATOM 734 C C . ASP A 1 95 ? 20.541 -5.364 -8.833 1.00 96.44 95 ASP A C 1
ATOM 736 O O . ASP A 1 95 ? 21.248 -5.354 -7.820 1.00 96.44 95 ASP A O 1
ATOM 740 N N . ARG A 1 96 ? 19.218 -5.524 -8.766 1.00 96.81 96 ARG A N 1
ATOM 741 C CA . ARG A 1 96 ? 18.495 -5.873 -7.534 1.00 96.81 96 ARG A CA 1
ATOM 742 C C . ARG A 1 96 ? 17.698 -7.140 -7.758 1.00 96.81 96 ARG A C 1
ATOM 744 O O . ARG A 1 96 ? 17.104 -7.311 -8.821 1.00 96.81 96 ARG A O 1
ATOM 751 N N . THR A 1 97 ? 17.668 -8.006 -6.760 1.00 97.75 97 THR A N 1
ATOM 752 C CA . THR A 1 97 ? 16.927 -9.266 -6.803 1.00 97.75 97 THR A CA 1
ATOM 753 C C . THR A 1 97 ? 16.194 -9.487 -5.495 1.00 97.75 97 THR A C 1
ATOM 755 O O . THR A 1 97 ? 16.664 -9.033 -4.453 1.00 97.75 97 THR A O 1
ATOM 758 N N . ALA A 1 98 ? 15.071 -10.193 -5.562 1.00 98.12 98 ALA A N 1
ATOM 759 C CA . ALA A 1 98 ? 14.350 -10.653 -4.386 1.00 98.12 98 ALA A CA 1
ATOM 760 C C . ALA A 1 98 ? 13.629 -11.970 -4.690 1.00 98.12 98 ALA A C 1
ATOM 762 O O . ALA A 1 98 ? 12.939 -12.070 -5.706 1.00 98.12 98 ALA A O 1
ATOM 763 N N . ASN A 1 99 ? 13.754 -12.953 -3.804 1.00 98.50 99 ASN A N 1
ATOM 764 C CA . ASN A 1 99 ? 12.899 -14.133 -3.738 1.00 98.50 99 ASN A CA 1
ATOM 765 C C . ASN A 1 99 ? 12.044 -14.048 -2.482 1.00 98.50 99 ASN A C 1
ATOM 767 O O . ASN A 1 99 ? 12.568 -13.998 -1.368 1.00 98.50 99 ASN A O 1
ATOM 771 N N . VAL A 1 100 ? 10.729 -14.027 -2.662 1.00 98.69 100 VAL A N 1
ATOM 772 C CA . VAL A 1 100 ? 9.774 -13.836 -1.569 1.00 98.69 100 VAL A CA 1
ATOM 773 C C . VAL A 1 100 ? 8.639 -14.835 -1.669 1.00 98.69 100 VAL A C 1
ATOM 775 O O . VAL A 1 100 ? 8.408 -15.440 -2.718 1.00 98.69 100 VAL A O 1
ATOM 778 N N . THR A 1 101 ? 7.938 -15.021 -0.558 1.00 98.81 101 THR A N 1
ATOM 779 C CA . THR A 1 101 ? 6.774 -15.906 -0.481 1.00 98.81 101 THR A CA 1
ATOM 780 C C . THR A 1 101 ? 5.536 -15.097 -0.121 1.00 98.81 101 THR A C 1
ATOM 782 O O . THR A 1 101 ? 5.593 -14.173 0.685 1.00 98.81 101 THR A O 1
ATOM 785 N N . ILE A 1 102 ? 4.402 -15.433 -0.714 1.00 98.88 102 ILE A N 1
ATOM 786 C CA . ILE A 1 102 ? 3.104 -14.902 -0.314 1.00 98.88 102 ILE A CA 1
ATOM 787 C C . ILE A 1 102 ? 2.552 -15.775 0.806 1.00 98.88 102 ILE A C 1
ATOM 789 O O . ILE A 1 102 ? 2.609 -17.002 0.732 1.00 98.88 102 ILE A O 1
ATOM 793 N N . ALA A 1 103 ? 2.029 -15.147 1.855 1.00 98.69 103 ALA A N 1
ATOM 794 C CA . ALA A 1 103 ? 1.455 -15.838 2.998 1.00 98.69 103 ALA A CA 1
ATOM 795 C C . ALA A 1 103 ? 0.398 -16.864 2.565 1.00 98.69 103 ALA A C 1
ATOM 797 O O . ALA A 1 103 ? -0.340 -16.661 1.603 1.00 98.69 103 ALA A O 1
ATOM 798 N N . ASN A 1 104 ? 0.271 -17.951 3.328 1.00 98.44 104 ASN A N 1
ATOM 799 C CA . ASN A 1 104 ? -0.739 -18.993 3.100 1.00 98.44 104 ASN A CA 1
ATOM 800 C C . ASN A 1 104 ? -2.148 -18.576 3.572 1.00 98.44 104 ASN A C 1
ATOM 802 O O . ASN A 1 104 ? -2.944 -19.430 3.953 1.00 98.44 104 ASN A O 1
ATOM 806 N N . ARG A 1 105 ? -2.433 -17.269 3.587 1.00 98.19 105 ARG A N 1
ATOM 807 C CA . ARG A 1 105 ? -3.730 -16.685 3.927 1.00 98.19 105 ARG A CA 1
ATOM 808 C C . ARG A 1 105 ? -3.961 -15.393 3.156 1.00 98.19 105 ARG A C 1
ATOM 810 O O . ARG A 1 105 ? -3.021 -14.629 2.933 1.00 98.19 105 ARG A O 1
ATOM 817 N N . THR A 1 106 ? -5.213 -15.094 2.853 1.00 98.38 106 THR A N 1
ATOM 818 C CA . THR A 1 106 ? -5.633 -13.752 2.434 1.00 98.38 106 THR A CA 1
ATOM 819 C C . THR A 1 106 ? -6.122 -12.979 3.652 1.00 98.38 106 THR A C 1
ATOM 821 O O . THR A 1 106 ? -6.866 -13.528 4.461 1.00 98.38 106 THR A O 1
ATOM 824 N N . MET A 1 107 ? -5.743 -11.706 3.777 1.00 98.62 107 MET A N 1
ATOM 825 C CA . MET A 1 107 ? -6.282 -10.797 4.792 1.00 98.62 107 MET A CA 1
ATOM 826 C C . MET A 1 107 ? -6.718 -9.489 4.135 1.00 98.62 107 MET A C 1
ATOM 828 O O . MET A 1 107 ? -5.957 -8.870 3.386 1.00 98.62 107 MET A O 1
ATOM 832 N N . VAL A 1 108 ? -7.960 -9.091 4.408 1.00 98.81 108 VAL A N 1
ATOM 833 C CA . VAL A 1 108 ? -8.575 -7.863 3.894 1.00 98.81 108 VAL A CA 1
ATOM 834 C C . VAL A 1 108 ? -9.201 -7.100 5.053 1.00 98.81 108 VAL A C 1
ATOM 836 O O . VAL A 1 108 ? -10.039 -7.640 5.777 1.00 98.81 108 VAL A O 1
ATOM 839 N N . LEU A 1 109 ? -8.812 -5.838 5.212 1.00 98.75 109 LEU A N 1
ATOM 840 C CA . LEU A 1 109 ? -9.363 -4.926 6.209 1.00 98.75 109 LEU A CA 1
ATOM 841 C C . LEU A 1 109 ? -10.236 -3.907 5.480 1.00 98.75 109 LEU A C 1
ATOM 843 O O . LEU A 1 109 ? -9.731 -3.084 4.721 1.00 98.75 109 LEU A O 1
ATOM 847 N N . LEU A 1 110 ? -11.546 -3.959 5.698 1.00 98.88 110 LEU A N 1
ATOM 848 C CA . LEU A 1 110 ? -12.506 -3.029 5.113 1.00 98.88 110 LEU A CA 1
ATOM 849 C C . LEU A 1 110 ? -12.931 -1.997 6.157 1.00 98.88 110 LEU A C 1
ATOM 851 O O . LEU A 1 110 ? -13.706 -2.326 7.049 1.00 98.88 110 LEU A O 1
ATOM 855 N N . ALA A 1 111 ? -12.467 -0.760 6.022 1.00 98.88 111 ALA A N 1
ATOM 856 C CA . ALA A 1 111 ? -12.929 0.385 6.794 1.00 98.88 111 ALA A CA 1
ATOM 857 C C . ALA A 1 111 ? -14.083 1.088 6.064 1.00 98.88 111 ALA A C 1
ATOM 859 O O . ALA A 1 111 ? -13.904 1.684 4.998 1.00 98.88 111 ALA A O 1
ATOM 860 N N . ASP A 1 112 ? -15.277 1.026 6.646 1.00 98.75 112 ASP A N 1
ATOM 861 C CA . ASP A 1 112 ? -16.481 1.640 6.095 1.00 98.75 112 ASP A CA 1
ATOM 862 C C . ASP A 1 112 ? -16.843 2.907 6.879 1.00 98.75 112 ASP A C 1
ATOM 864 O O . ASP A 1 112 ? -17.127 2.865 8.080 1.00 98.75 112 ASP A O 1
ATOM 868 N N . ASN A 1 113 ? -16.838 4.055 6.198 1.00 98.69 113 ASN A N 1
ATOM 869 C CA . ASN A 1 113 ? -17.181 5.330 6.815 1.00 98.69 113 ASN A CA 1
ATOM 870 C C . ASN A 1 113 ? -18.669 5.426 7.193 1.00 98.69 113 ASN A C 1
ATOM 872 O O . ASN A 1 113 ? -19.001 6.124 8.150 1.00 98.69 113 ASN A O 1
ATOM 876 N N . ALA A 1 114 ? -19.579 4.750 6.491 1.00 98.50 114 ALA A N 1
ATOM 877 C CA . ALA A 1 114 ? -21.010 4.826 6.786 1.00 98.50 114 ALA A CA 1
ATOM 878 C C . ALA A 1 114 ? -21.340 4.179 8.137 1.00 98.50 114 ALA A C 1
ATOM 880 O O . ALA A 1 114 ? -22.121 4.728 8.910 1.00 98.50 114 ALA A O 1
ATOM 881 N N . THR A 1 115 ? -20.705 3.045 8.438 1.00 98.56 115 THR A N 1
ATOM 882 C CA . THR A 1 115 ? -20.899 2.294 9.690 1.00 98.56 115 THR A CA 1
ATOM 883 C C . THR A 1 115 ? -19.815 2.558 10.731 1.00 98.56 115 THR A C 1
ATOM 885 O O . THR A 1 115 ? -19.903 2.027 11.836 1.00 98.56 115 THR A O 1
ATOM 888 N N . LYS A 1 116 ? -18.777 3.336 10.385 1.00 98.81 116 LYS A N 1
ATOM 889 C CA . LYS A 1 116 ? -17.615 3.622 11.246 1.00 98.81 116 LYS A CA 1
ATOM 890 C C . LYS A 1 116 ? -17.002 2.340 11.810 1.00 98.81 116 LYS A C 1
ATOM 892 O O . LYS A 1 116 ? -16.625 2.268 12.978 1.00 98.81 116 LYS A O 1
ATOM 897 N N . THR A 1 117 ? -16.925 1.315 10.967 1.00 98.88 117 THR A N 1
ATOM 898 C CA . THR A 1 117 ? -16.487 -0.025 11.357 1.00 98.88 117 THR A CA 1
ATOM 899 C C . THR A 1 117 ? -15.393 -0.517 10.419 1.00 98.88 117 THR A C 1
ATOM 901 O O . THR A 1 117 ? -15.490 -0.365 9.201 1.00 98.88 117 THR A O 1
ATOM 904 N N . MET A 1 118 ? -14.362 -1.139 10.988 1.00 98.88 118 MET A N 1
ATOM 905 C CA . MET A 1 118 ? -13.405 -1.956 10.257 1.00 98.88 118 MET A CA 1
ATOM 906 C C . MET A 1 118 ? -13.795 -3.427 10.364 1.00 98.88 118 MET A C 1
ATOM 908 O O . MET A 1 118 ? -13.784 -4.000 11.450 1.00 98.88 118 MET A O 1
ATOM 912 N N . THR A 1 119 ? -14.103 -4.046 9.231 1.00 98.88 119 THR A N 1
ATOM 913 C CA . THR A 1 119 ? -14.314 -5.491 9.123 1.00 98.88 119 THR A CA 1
ATOM 914 C C . THR A 1 119 ? -13.012 -6.150 8.700 1.00 98.88 119 THR A C 1
ATOM 916 O O . THR A 1 119 ? -12.477 -5.824 7.641 1.00 98.88 119 THR A O 1
ATOM 919 N N . VAL A 1 120 ? -12.510 -7.090 9.497 1.00 98.88 120 VAL A N 1
ATOM 920 C CA . VAL A 1 120 ? -11.307 -7.860 9.164 1.00 98.88 120 VAL A CA 1
ATOM 921 C C . VAL A 1 120 ? -11.734 -9.236 8.682 1.00 98.88 120 VAL A C 1
ATOM 923 O O . VAL A 1 120 ? -12.419 -9.964 9.405 1.00 98.88 120 VAL A O 1
ATOM 926 N N . SER A 1 121 ? -11.342 -9.587 7.460 1.00 98.88 121 SER A N 1
ATOM 927 C CA . SER A 1 121 ? -11.644 -10.883 6.854 1.00 98.88 121 SER A CA 1
ATOM 928 C C . SER A 1 121 ? -10.371 -11.655 6.553 1.00 98.88 121 SER A C 1
ATOM 930 O O . SER A 1 121 ? -9.489 -11.137 5.869 1.00 98.88 121 SER A O 1
ATOM 932 N N . GLN A 1 122 ? -10.316 -12.901 7.014 1.00 98.69 122 GLN A N 1
ATOM 933 C CA . GLN A 1 122 ? -9.275 -13.856 6.666 1.00 98.69 122 GLN A CA 1
ATOM 934 C C . GLN A 1 122 ? -9.876 -14.950 5.783 1.00 98.69 122 GLN A C 1
ATOM 936 O O . GLN A 1 122 ? -10.912 -15.517 6.124 1.00 98.69 122 GLN A O 1
ATOM 941 N N . ASP A 1 123 ? -9.254 -15.225 4.637 1.00 98.12 123 ASP A N 1
ATOM 942 C CA . ASP A 1 123 ? -9.694 -16.263 3.689 1.00 98.12 123 ASP A CA 1
ATOM 943 C C . ASP A 1 123 ? -11.183 -16.131 3.296 1.00 98.12 123 ASP A C 1
ATOM 945 O O . ASP A 1 123 ? -11.921 -17.105 3.145 1.00 98.12 123 ASP A O 1
ATOM 949 N N . GLY A 1 124 ? -11.641 -14.881 3.165 1.00 97.69 124 GLY A N 1
ATOM 950 C CA . GLY A 1 124 ? -13.022 -14.534 2.820 1.00 97.69 124 GLY A CA 1
ATOM 951 C C . GLY A 1 124 ? -14.033 -14.636 3.969 1.00 97.69 124 GLY A C 1
ATOM 952 O O . GLY A 1 124 ? -15.202 -14.324 3.759 1.00 97.69 124 GLY A O 1
ATOM 953 N N . GLN A 1 125 ? -13.612 -15.034 5.171 1.00 98.44 125 GLN A N 1
ATOM 954 C CA . GLN A 1 125 ? -14.458 -15.106 6.363 1.00 98.44 125 GLN A CA 1
ATOM 955 C C . GLN A 1 125 ? -14.157 -13.945 7.305 1.00 98.44 125 GLN A C 1
ATOM 957 O O . GLN A 1 125 ? -12.998 -13.659 7.599 1.00 98.44 125 GLN A O 1
ATOM 962 N N . GLN A 1 126 ? -15.196 -13.289 7.817 1.00 98.56 126 GLN A N 1
ATOM 963 C CA . GLN A 1 126 ? -15.024 -12.254 8.831 1.00 98.56 126 GLN A CA 1
ATOM 964 C C . GLN A 1 126 ? -14.500 -12.877 10.132 1.00 98.56 126 GLN A C 1
ATOM 966 O O . GLN A 1 126 ? -15.145 -13.750 10.710 1.00 98.56 126 GLN A O 1
ATOM 971 N N . VAL A 1 127 ? -13.348 -12.400 10.605 1.00 98.62 127 VAL A N 1
ATOM 972 C CA . VAL A 1 127 ? -12.706 -12.865 11.848 1.00 98.62 127 VAL A CA 1
ATOM 973 C C . VAL A 1 127 ? -12.777 -11.835 12.970 1.00 98.62 127 VAL A C 1
ATOM 975 O O . VAL A 1 127 ? -12.761 -12.211 14.139 1.00 98.62 127 VAL A O 1
ATOM 978 N N . GLN A 1 128 ? -12.876 -10.547 12.629 1.00 98.56 128 GLN A N 1
ATOM 979 C CA . GLN A 1 128 ? -13.013 -9.451 13.589 1.00 98.56 128 GLN A CA 1
ATOM 980 C C . GLN A 1 128 ? -13.853 -8.297 13.035 1.00 98.56 128 GLN A C 1
ATOM 982 O O . GLN A 1 128 ? -14.057 -8.154 11.825 1.00 98.56 128 GLN A O 1
ATOM 987 N N . SER A 1 129 ? -14.334 -7.461 13.952 1.00 98.62 129 SER A N 1
ATOM 988 C CA . SER A 1 129 ? -15.031 -6.210 13.665 1.00 98.62 129 SER A CA 1
ATOM 989 C C . SER A 1 129 ? -14.645 -5.170 14.706 1.00 98.62 129 SER A C 1
ATOM 991 O O . SER A 1 129 ? -14.859 -5.397 15.896 1.00 98.62 129 SER A O 1
ATOM 993 N N . PHE A 1 130 ? -14.121 -4.026 14.276 1.00 98.75 130 PHE A N 1
ATOM 994 C CA . PHE A 1 130 ? -13.675 -2.968 15.179 1.00 98.75 130 PHE A CA 1
ATOM 995 C C . PHE A 1 130 ? -14.431 -1.663 14.939 1.00 98.75 130 PHE A C 1
ATOM 997 O O . PHE A 1 130 ? -14.536 -1.243 13.785 1.00 98.75 130 PHE A O 1
ATOM 1004 N N . PRO A 1 131 ? -14.908 -0.974 15.990 1.00 98.88 131 PRO A N 1
ATOM 1005 C CA . PRO A 1 131 ? -15.288 0.424 15.852 1.00 98.88 131 PRO A CA 1
ATOM 1006 C C . PRO A 1 131 ? -14.045 1.248 15.484 1.00 98.88 131 PRO A C 1
ATOM 1008 O O . PRO A 1 131 ? -12.970 1.044 16.050 1.00 98.88 131 PRO A O 1
ATOM 1011 N N . ILE A 1 132 ? -14.192 2.167 14.530 1.00 98.88 132 ILE A N 1
ATOM 1012 C CA . ILE A 1 132 ? -13.116 3.047 14.054 1.00 98.88 132 ILE A CA 1
ATOM 1013 C C . ILE A 1 132 ? -13.549 4.509 14.046 1.00 98.88 132 ILE A C 1
ATOM 1015 O O . ILE A 1 132 ? -14.737 4.826 13.964 1.00 98.88 132 ILE A O 1
ATOM 1019 N N . SER A 1 133 ? -12.571 5.410 14.073 1.00 98.81 133 SER A N 1
ATOM 1020 C CA . SER A 1 133 ? -12.758 6.821 13.731 1.00 98.81 133 SER A CA 1
ATOM 1021 C C . SER A 1 133 ? -11.793 7.195 12.604 1.00 98.81 133 SER A C 1
ATOM 1023 O O . SER A 1 133 ? -10.590 6.967 12.720 1.00 98.81 133 SER A O 1
ATOM 1025 N N . LEU A 1 134 ? -12.320 7.716 11.494 1.00 98.81 134 LEU A N 1
ATOM 1026 C CA . LEU A 1 134 ? -11.533 8.132 10.326 1.00 98.81 134 LEU A CA 1
ATOM 1027 C C . LEU A 1 134 ? -11.190 9.632 10.401 1.00 98.81 134 LEU A C 1
ATOM 1029 O O . LEU A 1 134 ? -11.465 10.309 11.399 1.00 98.81 134 LEU A O 1
ATOM 1033 N N . GLY A 1 135 ? -10.612 10.156 9.319 1.00 98.00 135 GLY A N 1
ATOM 1034 C CA . GLY A 1 135 ? -10.306 11.571 9.139 1.00 98.00 135 GLY A CA 1
ATOM 1035 C C . GLY A 1 135 ? -11.550 12.456 9.184 1.00 98.00 135 GLY A C 1
ATOM 1036 O O . GLY A 1 135 ? -12.563 12.164 8.539 1.00 98.00 135 GLY A O 1
ATOM 1037 N N . LYS A 1 136 ? -11.487 13.535 9.970 1.00 96.94 136 LYS A N 1
ATOM 1038 C CA . LYS A 1 136 ? -12.547 14.552 10.070 1.00 96.94 136 LYS A CA 1
ATOM 1039 C C . LYS A 1 136 ? -12.758 15.262 8.728 1.00 96.94 136 LYS A C 1
ATOM 1041 O O . LYS A 1 136 ? -11.887 15.248 7.869 1.00 96.94 136 LYS A O 1
ATOM 1046 N N . ALA A 1 137 ? -13.876 15.968 8.566 1.00 95.75 137 ALA A N 1
ATOM 1047 C CA . ALA A 1 137 ? -14.250 16.589 7.286 1.00 95.75 137 ALA A CA 1
ATOM 1048 C C . ALA A 1 137 ? -13.202 17.558 6.692 1.00 95.75 137 ALA A C 1
ATOM 1050 O O . ALA A 1 137 ? -13.153 17.734 5.479 1.00 95.75 137 ALA A O 1
ATOM 1051 N N . SER A 1 138 ? -12.363 18.193 7.519 1.00 94.12 138 SER A N 1
ATOM 1052 C CA . SER A 1 138 ? -11.289 19.077 7.041 1.00 94.12 138 SER A CA 1
ATOM 1053 C C . SER A 1 138 ? -10.017 18.336 6.610 1.00 94.12 138 SER A C 1
ATOM 1055 O O . SER A 1 138 ? -9.176 18.927 5.941 1.00 94.12 138 SER A O 1
ATOM 1057 N N . THR A 1 139 ? -9.857 17.074 7.013 1.00 94.56 139 THR A N 1
ATOM 1058 C CA . THR A 1 139 ? -8.729 16.183 6.688 1.00 94.56 139 THR A CA 1
ATOM 1059 C C . THR A 1 139 ? -9.224 14.731 6.539 1.00 94.56 139 THR A C 1
ATOM 1061 O O . THR A 1 139 ? -8.861 13.858 7.331 1.00 94.56 139 THR A O 1
ATOM 1064 N N . PRO A 1 140 ? -10.113 14.462 5.563 1.00 97.50 140 PRO A N 1
ATOM 1065 C CA . PRO A 1 140 ? -10.735 13.150 5.389 1.00 97.50 140 PRO A CA 1
ATOM 1066 C C . PRO A 1 140 ? -9.715 12.083 4.962 1.00 97.50 140 PRO A C 1
ATOM 1068 O O . PRO A 1 140 ? -8.844 12.347 4.131 1.00 97.50 140 PRO A O 1
ATOM 1071 N N . SER A 1 141 ? -9.857 10.863 5.494 1.00 98.44 141 SER A N 1
ATOM 1072 C CA . SER A 1 141 ? -9.043 9.704 5.086 1.00 98.44 141 SER A CA 1
ATOM 1073 C C . SER A 1 141 ? -9.189 9.420 3.593 1.00 98.44 141 SER A C 1
ATOM 1075 O O . SER A 1 141 ? -10.270 9.621 3.030 1.00 98.44 141 SER A O 1
ATOM 1077 N N . SER A 1 142 ? -8.141 8.903 2.958 1.00 98.25 142 SER A N 1
ATOM 1078 C CA . SER A 1 142 ? -8.190 8.490 1.557 1.00 98.25 142 SER A CA 1
ATOM 1079 C C . SER A 1 142 ? -9.097 7.265 1.377 1.00 98.25 142 SER A C 1
ATOM 1081 O O . SER A 1 142 ? -8.879 6.234 2.010 1.00 98.25 142 SER A O 1
ATOM 1083 N N . TYR A 1 143 ? -10.107 7.345 0.505 1.00 97.62 143 TYR A N 1
ATOM 1084 C CA . TYR A 1 143 ? -10.867 6.181 0.044 1.00 97.62 143 TYR A CA 1
ATOM 1085 C C . TYR A 1 143 ? -10.162 5.511 -1.134 1.00 97.62 143 TYR A C 1
ATOM 1087 O O . TYR A 1 143 ? -9.623 6.188 -2.011 1.00 97.62 143 TYR A O 1
ATOM 1095 N N . GLY A 1 144 ? -10.237 4.184 -1.185 1.00 98.00 144 GLY A N 1
ATOM 1096 C CA . GLY A 1 144 ? -9.639 3.375 -2.242 1.00 98.00 144 GLY A CA 1
ATOM 1097 C C . GLY A 1 144 ? -9.121 2.037 -1.730 1.00 98.00 144 GLY A C 1
ATOM 1098 O O . GLY A 1 144 ? -9.324 1.675 -0.565 1.00 98.00 144 GLY A O 1
ATOM 1099 N N . ASN A 1 145 ? -8.445 1.315 -2.618 1.00 98.31 145 ASN A N 1
ATOM 1100 C CA . ASN A 1 145 ? -7.754 0.068 -2.295 1.00 98.31 145 ASN A CA 1
ATOM 1101 C C . ASN A 1 145 ? -6.259 0.346 -2.081 1.00 98.31 145 ASN A C 1
ATOM 1103 O O . ASN A 1 145 ? -5.543 0.715 -3.012 1.00 98.31 145 ASN A O 1
ATOM 1107 N N . MET A 1 146 ? -5.798 0.153 -0.853 1.00 97.62 146 MET A N 1
ATOM 1108 C CA . MET A 1 146 ? -4.429 0.368 -0.395 1.00 97.62 146 MET A CA 1
ATOM 1109 C C . MET A 1 146 ? -3.810 -0.950 0.068 1.00 97.62 146 MET A C 1
ATOM 1111 O O . MET A 1 146 ? -4.488 -1.962 0.253 1.00 97.62 146 MET A O 1
ATOM 1115 N N . VAL A 1 147 ? -2.505 -0.926 0.305 1.00 98.62 147 VAL A N 1
ATOM 1116 C CA . VAL A 1 147 ? -1.752 -2.065 0.831 1.00 98.62 147 VAL A CA 1
ATOM 1117 C C . VAL A 1 147 ? -1.027 -1.618 2.090 1.00 98.62 147 VAL A C 1
ATOM 1119 O O . VAL A 1 147 ? -0.491 -0.515 2.123 1.00 98.62 147 VAL A O 1
ATOM 1122 N N . LEU A 1 148 ? -0.994 -2.458 3.123 1.00 98.69 148 LEU A N 1
ATOM 1123 C CA . LEU A 1 148 ? -0.213 -2.184 4.327 1.00 98.69 148 LEU A CA 1
ATOM 1124 C C . LEU A 1 148 ? 1.287 -2.166 3.992 1.00 98.69 148 LEU A C 1
ATOM 1126 O O . LEU A 1 148 ? 1.824 -3.171 3.525 1.00 98.69 148 LEU A O 1
ATOM 1130 N N . MET A 1 149 ? 1.961 -1.038 4.227 1.00 98.56 149 MET A N 1
ATOM 1131 C CA . MET A 1 149 ? 3.306 -0.763 3.700 1.00 98.56 149 MET A CA 1
ATOM 1132 C C . MET A 1 149 ? 4.427 -0.994 4.709 1.00 98.56 149 MET A C 1
ATOM 1134 O O . MET A 1 149 ? 5.484 -1.530 4.380 1.00 98.56 149 MET A O 1
ATOM 1138 N N . SER A 1 150 ? 4.210 -0.561 5.947 1.00 98.19 150 SER A N 1
ATOM 1139 C CA . SER A 1 150 ? 5.155 -0.721 7.048 1.00 98.19 150 SER A CA 1
ATOM 1140 C C . SER A 1 150 ? 4.407 -0.808 8.364 1.00 98.19 150 SER A C 1
ATOM 1142 O O . SER A 1 150 ? 3.211 -0.512 8.444 1.00 98.19 150 SER A O 1
ATOM 1144 N N . ARG A 1 151 ? 5.108 -1.297 9.381 1.00 98.00 151 ARG A N 1
ATOM 1145 C CA . ARG A 1 151 ? 4.541 -1.563 10.693 1.00 98.00 151 ARG A CA 1
ATOM 1146 C C . ARG A 1 151 ? 5.577 -1.206 11.744 1.00 98.00 151 ARG A C 1
ATOM 1148 O O . ARG A 1 151 ? 6.687 -1.737 11.719 1.00 98.00 151 ARG A O 1
ATOM 1155 N N . GLU A 1 152 ? 5.213 -0.334 12.669 1.00 98.25 152 GLU A N 1
ATOM 1156 C CA . GLU A 1 152 ? 6.058 0.077 13.780 1.00 98.25 152 GLU A CA 1
ATOM 1157 C C . GLU A 1 152 ? 5.294 -0.064 15.096 1.00 98.25 152 GLU A C 1
ATOM 1159 O O . GLU A 1 152 ? 4.187 0.450 15.256 1.00 98.25 152 GLU A O 1
ATOM 1164 N N . ARG A 1 153 ? 5.895 -0.744 16.080 1.00 97.94 153 ARG A N 1
ATOM 1165 C CA . ARG A 1 153 ? 5.265 -0.903 17.396 1.00 97.94 153 ARG A CA 1
ATOM 1166 C C . ARG A 1 153 ? 5.006 0.447 18.065 1.00 97.94 153 ARG A C 1
ATOM 1168 O O . ARG A 1 153 ? 3.943 0.634 18.639 1.00 97.94 153 ARG A O 1
ATOM 1175 N N . THR A 1 154 ? 5.951 1.368 17.942 1.00 97.69 154 THR A N 1
ATOM 1176 C CA . THR A 1 154 ? 5.837 2.738 18.435 1.00 97.69 154 THR A CA 1
ATOM 1177 C C . THR A 1 154 ? 6.351 3.670 17.347 1.00 97.69 154 THR A C 1
ATOM 1179 O O . THR A 1 154 ? 7.414 3.421 16.776 1.00 97.69 154 THR A O 1
ATOM 1182 N N . SER A 1 155 ? 5.623 4.746 17.064 1.00 96.75 155 SER A N 1
ATOM 1183 C CA . SER A 1 155 ? 6.017 5.756 16.080 1.00 96.75 155 SER A CA 1
ATOM 1184 C C . SER A 1 155 ? 5.659 7.155 16.567 1.00 96.75 155 SER A C 1
ATOM 1186 O O . SER A 1 155 ? 4.728 7.328 17.351 1.00 96.75 155 SER A O 1
ATOM 1188 N N . ARG A 1 156 ? 6.408 8.168 16.127 1.00 95.56 156 ARG A N 1
ATOM 1189 C CA . ARG A 1 156 ? 6.154 9.573 16.468 1.00 95.56 156 ARG A CA 1
ATOM 1190 C C . ARG A 1 156 ? 5.630 10.301 15.241 1.00 95.56 156 ARG A C 1
ATOM 1192 O O . ARG A 1 156 ? 6.352 10.456 14.259 1.00 95.56 156 ARG A O 1
ATOM 1199 N N . PHE A 1 157 ? 4.392 10.769 15.307 1.00 94.06 157 PHE A N 1
ATOM 1200 C CA . PHE A 1 157 ? 3.754 11.518 14.236 1.00 94.06 157 PHE A CA 1
ATOM 1201 C C . PHE A 1 157 ? 3.820 13.011 14.528 1.00 94.06 157 PHE A C 1
ATOM 1203 O O . PHE A 1 157 ? 3.404 13.466 15.592 1.00 94.06 157 PHE A O 1
ATOM 1210 N N . ILE A 1 158 ? 4.326 13.774 13.559 1.00 91.00 158 ILE A N 1
ATOM 1211 C CA . ILE A 1 158 ? 4.494 15.222 13.666 1.00 91.00 158 ILE A CA 1
ATOM 1212 C C . ILE A 1 158 ? 3.822 15.880 12.464 1.00 91.00 158 ILE A C 1
ATOM 1214 O O . ILE A 1 158 ? 4.224 15.652 11.325 1.00 91.00 158 ILE A O 1
ATOM 1218 N N . SER A 1 159 ? 2.846 16.744 12.725 1.00 89.00 159 SER A N 1
ATOM 1219 C CA . SER A 1 159 ? 2.252 17.648 11.743 1.00 89.00 159 SER A CA 1
ATOM 1220 C C . SER A 1 159 ? 2.494 19.092 12.154 1.00 89.00 159 SER A C 1
ATOM 1222 O O . SER A 1 159 ? 2.338 19.468 13.315 1.00 89.00 159 SER A O 1
ATOM 1224 N N . ARG A 1 160 ? 2.857 19.921 11.175 1.00 89.50 160 ARG A N 1
ATOM 1225 C CA . ARG A 1 160 ? 3.101 21.360 11.349 1.00 89.50 160 ARG A CA 1
ATOM 1226 C C . ARG A 1 160 ? 2.054 22.220 10.645 1.00 89.50 160 ARG A C 1
ATOM 1228 O O . ARG A 1 160 ? 2.303 23.399 10.407 1.00 89.50 160 ARG A O 1
ATOM 1235 N N . THR A 1 161 ? 0.907 21.641 10.294 1.00 85.69 161 THR A N 1
ATOM 1236 C CA . THR A 1 161 ? -0.198 22.373 9.668 1.00 85.69 161 THR A CA 1
ATOM 1237 C C . THR A 1 161 ? -0.649 23.515 10.587 1.00 85.69 161 THR A C 1
ATOM 1239 O O . THR A 1 161 ? -1.034 23.250 11.728 1.00 85.69 161 THR A O 1
ATOM 1242 N N . PRO A 1 162 ? -0.595 24.788 10.149 1.00 85.50 162 PRO A N 1
ATOM 1243 C CA . PRO A 1 162 ? -1.001 25.913 10.987 1.00 85.50 162 PRO A CA 1
ATOM 1244 C C . PRO A 1 162 ? -2.451 25.769 11.467 1.00 85.50 162 PRO A C 1
ATOM 1246 O O . PRO A 1 162 ? -3.352 25.563 10.660 1.00 85.50 162 PRO A O 1
ATOM 1249 N N . GLY A 1 163 ? -2.672 25.876 12.780 1.00 84.25 163 GLY A N 1
ATOM 1250 C CA . GLY A 1 163 ? -3.998 25.715 13.395 1.00 84.25 163 GLY A CA 1
ATOM 1251 C C . GLY A 1 163 ? -4.467 24.265 13.578 1.00 84.25 163 GLY A C 1
ATOM 1252 O O . GLY A 1 163 ? -5.526 24.061 14.160 1.00 84.25 163 GLY A O 1
ATOM 1253 N N . ASP A 1 164 ? -3.689 23.275 13.130 1.00 85.12 164 ASP A N 1
ATOM 1254 C CA . ASP A 1 164 ? -4.013 21.844 13.248 1.00 85.12 164 ASP A CA 1
ATOM 1255 C C . ASP A 1 164 ? -2.749 20.977 13.436 1.00 85.12 164 ASP A C 1
ATOM 1257 O O . ASP A 1 164 ? -2.656 19.840 12.970 1.00 85.12 164 ASP A O 1
ATOM 1261 N N . SER A 1 165 ? -1.724 21.552 14.072 1.00 88.62 165 SER A N 1
ATOM 1262 C CA . SER A 1 165 ? -0.441 20.897 14.327 1.00 88.62 165 SER A CA 1
ATOM 1263 C C . SER A 1 165 ? -0.551 19.891 15.466 1.00 88.62 165 SER A C 1
ATOM 1265 O O . SER A 1 165 ? -1.214 20.161 16.468 1.00 88.62 165 SER A O 1
ATOM 1267 N N . TYR A 1 166 ? 0.188 18.792 15.369 1.00 88.00 166 TYR A N 1
ATOM 1268 C CA . TYR A 1 166 ? 0.292 17.800 16.433 1.00 88.00 166 TYR A CA 1
ATOM 1269 C C . TYR A 1 166 ? 1.697 17.198 16.483 1.00 88.00 166 TYR A C 1
ATOM 1271 O O . TYR A 1 166 ? 2.423 17.181 15.490 1.00 88.00 166 TYR A O 1
ATOM 1279 N N . ASP A 1 167 ? 2.064 16.689 17.652 1.00 93.19 167 ASP A N 1
ATOM 1280 C CA . ASP A 1 167 ? 3.280 15.918 17.892 1.00 93.19 167 ASP A CA 1
ATOM 1281 C C . ASP A 1 167 ? 2.916 14.836 18.907 1.00 93.19 167 ASP A C 1
ATOM 1283 O O . ASP A 1 167 ? 2.691 15.126 20.083 1.00 93.19 167 ASP A O 1
ATOM 1287 N N . THR A 1 168 ? 2.727 13.614 18.423 1.00 91.75 168 THR A N 1
ATOM 1288 C CA . THR A 1 168 ? 2.182 12.518 19.222 1.00 91.75 168 THR A CA 1
ATOM 1289 C C . THR A 1 168 ? 2.980 11.246 19.008 1.00 91.75 168 THR A C 1
ATOM 1291 O O . THR A 1 168 ? 3.440 10.960 17.903 1.00 91.75 168 THR A O 1
ATOM 1294 N N . VAL A 1 169 ? 3.152 10.476 20.077 1.00 95.38 169 VAL A N 1
ATOM 1295 C CA . VAL A 1 169 ? 3.683 9.117 20.004 1.00 95.38 169 VAL A CA 1
ATOM 1296 C C . VAL A 1 169 ? 2.495 8.168 20.013 1.00 95.38 169 VAL A C 1
ATOM 1298 O O . VAL A 1 169 ? 1.651 8.240 20.904 1.00 95.38 169 VAL A O 1
ATOM 1301 N N . VAL A 1 170 ? 2.430 7.296 19.014 1.00 96.75 170 VAL A N 1
ATOM 1302 C CA . VAL A 1 170 ? 1.367 6.306 18.853 1.00 96.75 170 VAL A CA 1
ATOM 1303 C C . VAL A 1 170 ? 1.934 4.898 18.936 1.00 96.75 170 VAL A C 1
ATOM 1305 O O . VAL A 1 170 ? 3.090 4.657 18.580 1.00 96.75 170 VAL A O 1
ATOM 1308 N N . GLU A 1 171 ? 1.095 3.970 19.381 1.00 98.50 171 GLU A N 1
ATOM 1309 C CA . GLU A 1 171 ? 1.388 2.539 19.391 1.00 98.50 171 GLU A CA 1
ATOM 1310 C C . GLU A 1 171 ? 0.712 1.845 18.201 1.00 98.50 171 GLU A C 1
ATOM 1312 O O . GLU A 1 171 ? -0.351 2.275 17.741 1.00 98.50 171 GLU A O 1
ATOM 1317 N N . TYR A 1 172 ? 1.308 0.739 17.754 1.00 98.75 172 TYR A N 1
ATOM 1318 C CA . TYR A 1 172 ? 0.803 -0.137 16.694 1.00 98.75 172 TYR A CA 1
ATOM 1319 C C . TYR A 1 172 ? 0.544 0.608 15.378 1.00 98.75 172 TYR A C 1
ATOM 1321 O O . TYR A 1 172 ? -0.524 0.489 14.787 1.00 98.75 172 TYR A O 1
ATOM 1329 N N . ALA A 1 173 ? 1.513 1.412 14.942 1.00 98.50 173 ALA A N 1
ATOM 1330 C CA . ALA A 1 173 ? 1.418 2.159 13.699 1.00 98.50 173 ALA A CA 1
ATOM 1331 C C . ALA A 1 173 ? 1.550 1.218 12.493 1.00 98.50 173 ALA A C 1
ATOM 1333 O O . ALA A 1 173 ? 2.518 0.471 12.369 1.00 98.50 173 ALA A O 1
ATOM 1334 N N . GLU A 1 174 ? 0.575 1.273 11.594 1.00 98.75 174 GLU A N 1
ATOM 1335 C CA . GLU A 1 174 ? 0.487 0.463 10.380 1.00 98.75 174 GLU A CA 1
ATOM 1336 C C . GLU A 1 174 ? 0.259 1.392 9.178 1.00 98.75 174 GLU A C 1
ATOM 1338 O O . GLU A 1 174 ? -0.821 1.963 9.019 1.00 98.75 174 GLU A O 1
ATOM 1343 N N . ARG A 1 175 ? 1.297 1.617 8.362 1.00 98.62 175 ARG A N 1
ATOM 1344 C CA . ARG A 1 175 ? 1.321 2.663 7.324 1.00 98.62 175 ARG A CA 1
ATOM 1345 C C . ARG A 1 175 ? 0.537 2.284 6.075 1.00 98.62 175 ARG A C 1
ATOM 1347 O O . ARG A 1 175 ? 0.762 1.211 5.519 1.00 98.62 175 ARG A O 1
ATOM 1354 N N . LEU A 1 176 ? -0.284 3.211 5.579 1.00 98.38 176 LEU A N 1
ATOM 1355 C CA . LEU A 1 176 ? -1.110 3.038 4.377 1.00 98.38 176 LEU A CA 1
ATOM 1356 C C . LEU A 1 176 ? -0.677 3.911 3.195 1.00 98.38 176 LEU A C 1
ATOM 1358 O O . LEU A 1 176 ? -0.852 3.514 2.046 1.00 98.38 176 LEU A O 1
ATOM 1362 N N . THR A 1 177 ? -0.143 5.107 3.464 1.00 97.75 177 THR A N 1
ATOM 1363 C CA . THR A 1 177 ? 0.218 6.072 2.413 1.00 97.75 177 THR A CA 1
ATOM 1364 C C . THR A 1 177 ? 1.558 6.754 2.673 1.00 97.75 177 THR A C 1
ATOM 1366 O O . THR A 1 177 ? 2.015 6.895 3.817 1.00 97.75 177 THR A O 1
ATOM 1369 N N . TRP A 1 178 ? 2.199 7.253 1.611 1.00 95.19 178 TRP A N 1
ATOM 1370 C CA . TRP A 1 178 ? 3.390 8.098 1.756 1.00 95.19 178 TRP A CA 1
ATOM 1371 C C . TRP A 1 178 ? 3.068 9.421 2.462 1.00 95.19 178 TRP A C 1
ATOM 1373 O O . TRP A 1 178 ? 3.877 9.882 3.266 1.00 95.19 178 TRP A O 1
ATOM 1383 N N . GLY A 1 179 ? 1.865 9.960 2.248 1.00 93.75 179 GLY A N 1
ATOM 1384 C CA . GLY A 1 179 ? 1.331 11.175 2.867 1.00 93.75 179 GLY A CA 1
ATOM 1385 C C . GLY A 1 179 ? 1.064 11.078 4.370 1.00 93.75 179 GLY A C 1
ATOM 1386 O O . GLY A 1 179 ? 0.830 12.106 4.999 1.00 93.75 179 GLY A O 1
ATOM 1387 N N . GLY A 1 180 ? 1.162 9.883 4.959 1.00 95.00 180 GLY A N 1
ATOM 1388 C CA . GLY A 1 180 ? 1.144 9.703 6.409 1.00 95.00 180 GLY A CA 1
ATOM 1389 C C . GLY A 1 180 ? -0.204 9.283 6.988 1.00 95.00 180 GLY A C 1
ATOM 1390 O O . GLY A 1 180 ? -0.487 9.603 8.138 1.00 95.00 180 GLY A O 1
ATOM 1391 N N . GLU A 1 181 ? -1.019 8.555 6.226 1.00 97.62 181 GLU A N 1
ATOM 1392 C CA . GLU A 1 181 ? -2.182 7.850 6.772 1.00 97.62 181 GLU A CA 1
ATOM 1393 C C . GLU A 1 181 ? -1.751 6.488 7.331 1.00 97.62 181 GLU A C 1
ATOM 1395 O O . GLU A 1 181 ? -1.022 5.735 6.676 1.00 97.62 181 GLU A O 1
ATOM 1400 N N . TYR A 1 182 ? -2.199 6.188 8.551 1.00 98.62 182 TYR A N 1
ATOM 1401 C CA . TYR A 1 182 ? -1.895 4.957 9.282 1.00 98.62 182 TYR A CA 1
ATOM 1402 C C . TYR A 1 182 ? -3.159 4.384 9.925 1.00 98.62 182 TYR A C 1
ATOM 1404 O O . TYR A 1 182 ? -4.099 5.123 10.217 1.00 98.62 182 TYR A O 1
ATOM 1412 N N . ILE A 1 183 ? -3.146 3.090 10.229 1.00 98.81 183 ILE A N 1
ATOM 1413 C CA . ILE A 1 183 ? -3.975 2.495 11.283 1.00 98.81 183 ILE A CA 1
ATOM 1414 C C . ILE A 1 183 ? -3.144 2.515 12.574 1.00 98.81 183 ILE A C 1
ATOM 1416 O O . ILE A 1 183 ? -1.953 2.214 12.518 1.00 98.81 183 ILE A O 1
ATOM 1420 N N . HIS A 1 184 ? -3.713 2.919 13.714 1.00 98.75 184 HIS A N 1
ATOM 1421 C CA . HIS A 1 184 ? -2.981 2.915 14.992 1.00 98.75 184 HIS A CA 1
ATOM 1422 C C . HIS A 1 184 ? -3.893 2.961 16.227 1.00 98.75 184 HIS A C 1
ATOM 1424 O O . HIS A 1 184 ? -5.087 3.270 16.142 1.00 98.75 184 HIS A O 1
ATOM 1430 N N . ALA A 1 185 ? -3.306 2.711 17.403 1.00 98.69 185 ALA A N 1
ATOM 1431 C CA . ALA A 1 185 ? -3.975 2.923 18.683 1.00 98.69 185 ALA A CA 1
ATOM 1432 C C . ALA A 1 185 ? -4.238 4.412 18.928 1.00 98.69 185 ALA A C 1
ATOM 1434 O O . ALA A 1 185 ? -3.346 5.253 18.788 1.00 98.69 185 ALA A O 1
ATOM 1435 N N . ALA A 1 186 ? -5.460 4.728 19.336 1.00 98.31 186 ALA A N 1
ATOM 1436 C CA . ALA A 1 186 ? -5.924 6.081 19.587 1.00 98.31 186 ALA A CA 1
ATOM 1437 C C . ALA A 1 186 ? -6.829 6.138 20.832 1.00 98.31 186 ALA A C 1
ATOM 1439 O O . ALA A 1 186 ? -8.018 6.458 20.707 1.00 98.31 186 ALA A O 1
ATOM 1440 N N . PRO A 1 187 ? -6.284 5.860 22.038 1.00 97.38 187 PRO A N 1
ATOM 1441 C CA . PRO A 1 187 ? -7.055 5.834 23.287 1.00 97.38 187 PRO A CA 1
ATOM 1442 C C . PRO A 1 187 ? -7.785 7.155 23.579 1.00 97.38 187 PRO A C 1
ATOM 1444 O O . PRO A 1 187 ? -8.810 7.170 24.248 1.00 97.38 187 PRO A O 1
ATOM 1447 N N . TRP A 1 188 ? -7.300 8.271 23.028 1.00 96.25 188 TRP A N 1
ATOM 1448 C CA . TRP A 1 188 ? -7.925 9.590 23.153 1.00 96.25 188 TRP A CA 1
ATOM 1449 C C . TRP A 1 188 ? -9.232 9.758 22.359 1.00 96.25 188 TRP A C 1
ATOM 1451 O O . TRP A 1 188 ? -9.880 10.788 22.501 1.00 96.25 188 TRP A O 1
ATOM 1461 N N . SER A 1 189 ? -9.592 8.800 21.496 1.00 97.56 189 SER A N 1
ATOM 1462 C CA . SER A 1 189 ? -10.764 8.874 20.606 1.00 97.56 189 SER A CA 1
ATOM 1463 C C . SER A 1 189 ? -11.692 7.664 20.720 1.00 97.56 189 SER A C 1
ATOM 1465 O O . SER A 1 189 ? -12.510 7.432 19.834 1.00 97.56 189 SER A O 1
ATOM 1467 N N . GLU A 1 190 ? -11.568 6.854 21.776 1.00 98.00 190 GLU A N 1
ATOM 1468 C CA . GLU A 1 190 ? -12.390 5.640 21.926 1.00 98.00 190 GLU A CA 1
ATOM 1469 C C . GLU A 1 190 ? -13.893 5.951 21.979 1.00 98.00 190 GLU A C 1
ATOM 1471 O O . GLU A 1 190 ? -14.685 5.203 21.416 1.00 98.00 190 GLU A O 1
ATOM 1476 N N . GLU A 1 191 ? -14.288 7.093 22.550 1.00 98.00 191 GLU A N 1
ATOM 1477 C CA . GLU A 1 191 ? -15.688 7.548 22.554 1.00 98.00 191 GLU A CA 1
ATOM 1478 C C . GLU A 1 191 ? -16.200 7.970 21.162 1.00 98.00 191 GLU A C 1
ATOM 1480 O O . GLU A 1 191 ? -17.408 8.027 20.931 1.00 98.00 191 GLU A O 1
ATOM 1485 N N . ASP A 1 192 ? -15.300 8.269 20.220 1.00 98.62 192 ASP A N 1
ATOM 1486 C CA . ASP A 1 192 ? -15.637 8.660 18.847 1.00 98.62 192 ASP A CA 1
ATOM 1487 C C . ASP A 1 192 ? -15.737 7.458 17.900 1.00 98.62 192 ASP A C 1
ATOM 1489 O O . ASP A 1 192 ? -16.457 7.507 16.896 1.00 98.62 192 ASP A O 1
ATOM 1493 N N . GLN A 1 193 ? -15.000 6.388 18.198 1.00 98.69 193 GLN A N 1
ATOM 1494 C CA . GLN A 1 193 ? -14.900 5.196 17.363 1.00 98.69 193 GLN A CA 1
ATOM 1495 C C . GLN A 1 193 ? -16.258 4.494 17.256 1.00 98.69 193 GLN A C 1
ATOM 1497 O O . GLN A 1 193 ? -16.895 4.181 18.258 1.00 98.69 193 GLN A O 1
ATOM 1502 N N . GLY A 1 194 ? -16.710 4.238 16.027 1.00 98.69 194 GLY A N 1
ATOM 1503 C CA . GLY A 1 194 ? -18.056 3.722 15.758 1.00 98.69 194 GLY A CA 1
ATOM 1504 C C . GLY A 1 194 ? -19.128 4.805 15.577 1.00 98.69 194 GLY A C 1
ATOM 1505 O O . GLY A 1 194 ? -20.250 4.477 15.200 1.00 98.69 194 GLY A O 1
ATOM 1506 N N . TYR A 1 195 ? -18.799 6.089 15.781 1.00 98.25 195 TYR A N 1
ATOM 1507 C CA . TYR A 1 195 ? -19.783 7.180 15.753 1.00 98.25 195 TYR A CA 1
ATOM 1508 C C . TYR A 1 195 ? -19.384 8.350 14.848 1.00 98.25 195 TYR A C 1
ATOM 1510 O O . TYR A 1 195 ? -20.166 8.761 13.987 1.00 98.25 195 TYR A O 1
ATOM 1518 N N . ARG A 1 196 ? -18.181 8.915 15.012 1.00 98.38 196 ARG A N 1
ATOM 1519 C CA . ARG A 1 196 ? -17.751 10.127 14.290 1.00 98.38 196 ARG A CA 1
ATOM 1520 C C . ARG A 1 196 ? -16.261 10.128 13.965 1.00 98.38 196 ARG A C 1
ATOM 1522 O O . ARG A 1 196 ? -15.470 9.446 14.604 1.00 98.38 196 ARG A O 1
ATOM 1529 N N . ASN A 1 197 ? -15.892 10.914 12.957 1.00 98.56 197 ASN A N 1
ATOM 1530 C CA . ASN A 1 197 ? -14.520 11.034 12.465 1.00 98.56 197 ASN A CA 1
ATOM 1531 C C . ASN A 1 197 ? -13.809 12.222 13.110 1.00 98.56 197 ASN A C 1
ATOM 1533 O O . ASN A 1 197 ? -14.290 13.352 12.997 1.00 98.56 197 ASN A O 1
ATOM 1537 N N . VAL A 1 198 ? -12.673 11.972 13.758 1.00 97.62 198 VAL A N 1
ATOM 1538 C CA . VAL A 1 198 ? -11.922 12.998 14.504 1.00 97.62 198 VAL A CA 1
ATOM 1539 C C . VAL A 1 198 ? -10.432 13.039 14.171 1.00 97.62 198 VAL A C 1
ATOM 1541 O O . VAL A 1 198 ? -9.746 13.959 14.616 1.00 97.62 198 VAL A O 1
ATOM 1544 N N . SER A 1 199 ? -9.916 12.076 13.402 1.00 96.75 199 SER A N 1
ATOM 1545 C CA . SER A 1 199 ? -8.488 12.005 13.079 1.00 96.75 199 SER A CA 1
ATOM 1546 C C . SER A 1 199 ? -8.095 13.006 11.981 1.00 96.75 199 SER A C 1
ATOM 1548 O O . SER A 1 199 ? -8.939 13.709 11.416 1.00 96.75 199 SER A O 1
ATOM 1550 N N . HIS A 1 200 ? -6.801 13.048 11.651 1.00 95.69 200 HIS A N 1
ATOM 1551 C CA . HIS A 1 200 ? -6.244 13.826 10.536 1.00 95.69 200 HIS A CA 1
ATOM 1552 C C . HIS A 1 200 ? -6.058 13.020 9.244 1.00 95.69 200 HIS A C 1
ATOM 1554 O O . HIS A 1 200 ? -5.273 13.416 8.388 1.00 95.69 200 HIS A O 1
ATOM 1560 N N . GLY A 1 201 ? -6.738 11.880 9.127 1.00 96.00 201 GLY A N 1
ATOM 1561 C CA . GLY A 1 201 ? -6.649 10.969 7.983 1.00 96.00 201 GLY A 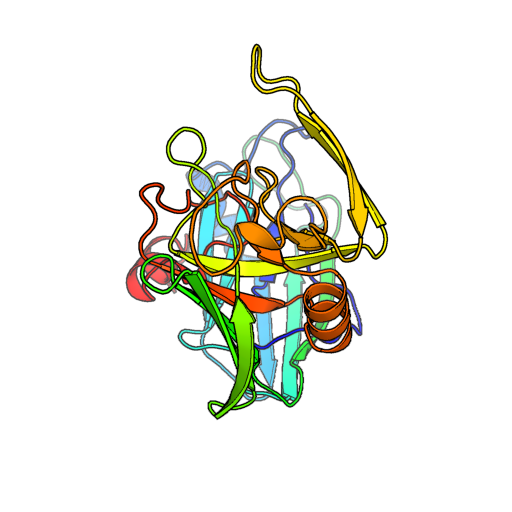CA 1
ATOM 1562 C C . GLY A 1 201 ? -6.368 9.527 8.402 1.00 96.00 201 GLY A C 1
ATOM 1563 O O . GLY A 1 201 ? -6.773 8.599 7.709 1.00 96.00 201 GLY A O 1
ATOM 1564 N N . CYS A 1 202 ? -5.763 9.317 9.572 1.00 97.94 202 CYS A N 1
ATOM 1565 C CA . CYS A 1 202 ? -5.553 7.985 10.134 1.00 97.94 202 CYS A CA 1
ATOM 1566 C C . CYS A 1 202 ? -6.865 7.245 10.440 1.00 97.94 202 CYS A C 1
ATOM 1568 O O . CYS A 1 202 ? -7.922 7.851 10.636 1.00 97.94 202 CYS A O 1
ATOM 1570 N N . ILE A 1 203 ? -6.770 5.924 10.548 1.00 98.75 203 ILE A N 1
ATOM 1571 C CA . ILE A 1 203 ? -7.828 5.057 11.053 1.00 98.75 203 ILE A CA 1
ATOM 1572 C C . ILE A 1 203 ? -7.532 4.760 12.523 1.00 98.75 203 ILE A C 1
ATOM 1574 O O . ILE A 1 203 ? -6.651 3.966 12.857 1.00 98.75 203 ILE A O 1
ATOM 1578 N N . ASN A 1 204 ? -8.271 5.420 13.405 1.00 98.75 204 ASN A N 1
ATOM 1579 C CA . ASN A 1 204 ? -8.123 5.275 14.845 1.00 98.75 204 ASN A CA 1
ATOM 1580 C C . ASN A 1 204 ? -8.822 4.003 15.335 1.00 98.75 204 ASN A C 1
ATOM 1582 O O . ASN A 1 204 ? -9.998 3.788 15.032 1.00 98.75 204 ASN A O 1
ATOM 1586 N N . LEU A 1 205 ? -8.118 3.224 16.154 1.00 98.88 205 LEU A N 1
ATOM 1587 C CA . LEU A 1 205 ? -8.630 2.056 16.871 1.00 98.88 205 LEU A CA 1
ATOM 1588 C C . LEU A 1 205 ? -8.413 2.204 18.379 1.00 98.88 205 LEU A C 1
ATOM 1590 O O . LEU A 1 205 ? -7.525 2.933 18.829 1.00 98.88 205 LEU A O 1
ATOM 1594 N N . SER A 1 206 ? -9.181 1.465 19.179 1.00 98.75 206 SER A N 1
ATOM 1595 C CA . SER A 1 206 ? -8.861 1.274 20.593 1.00 98.75 206 SER A CA 1
ATOM 1596 C C . SER A 1 206 ? -7.501 0.593 20.721 1.00 98.75 206 SER A C 1
ATOM 1598 O O . SER A 1 206 ? -7.042 -0.103 19.808 1.00 98.75 206 SER A O 1
ATOM 1600 N N . THR A 1 207 ? -6.842 0.761 21.866 1.00 98.69 207 THR A N 1
ATOM 1601 C CA . THR A 1 207 ? -5.492 0.197 22.047 1.00 98.69 207 THR A CA 1
ATOM 1602 C C . THR A 1 207 ? -5.488 -1.329 21.908 1.00 98.69 207 THR A C 1
ATOM 1604 O O . THR A 1 207 ? -4.580 -1.888 21.297 1.00 98.69 207 THR A O 1
ATOM 1607 N N . GLY A 1 208 ? -6.522 -2.006 22.422 1.00 98.75 208 GLY A N 1
ATOM 1608 C CA . GLY A 1 208 ? -6.668 -3.459 22.302 1.00 98.75 208 GLY A CA 1
ATOM 1609 C C . GLY A 1 208 ? -6.915 -3.925 20.865 1.00 98.75 208 GLY A C 1
ATOM 1610 O O . GLY A 1 208 ? -6.305 -4.899 20.428 1.00 98.75 208 GLY A O 1
ATOM 1611 N N . ASN A 1 209 ? -7.748 -3.207 20.106 1.00 98.81 209 ASN A N 1
ATOM 1612 C CA . ASN A 1 209 ? -8.031 -3.557 18.712 1.00 98.81 209 ASN A CA 1
ATOM 1613 C C . ASN A 1 209 ? -6.811 -3.322 17.815 1.00 98.81 209 ASN A C 1
ATOM 1615 O O . ASN A 1 209 ? -6.509 -4.159 16.970 1.00 98.81 209 ASN A O 1
ATOM 1619 N N . ALA A 1 210 ? -6.080 -2.222 18.026 1.00 98.81 210 ALA A N 1
ATOM 1620 C CA . ALA A 1 210 ? -4.836 -1.948 17.313 1.00 98.81 210 ALA A CA 1
ATOM 1621 C C . ALA A 1 210 ? -3.754 -2.995 17.625 1.00 98.81 210 ALA A C 1
ATOM 1623 O O . ALA A 1 210 ? -3.071 -3.455 16.717 1.00 98.81 210 ALA A O 1
ATOM 1624 N N . ALA A 1 211 ? -3.637 -3.426 18.888 1.00 98.81 211 ALA A N 1
ATOM 1625 C CA . ALA A 1 211 ? -2.723 -4.498 19.277 1.00 98.81 211 ALA A CA 1
ATOM 1626 C C . ALA A 1 211 ? -3.059 -5.815 18.568 1.00 98.81 211 ALA A C 1
ATOM 1628 O O . ALA A 1 211 ? -2.182 -6.431 17.964 1.00 98.81 211 ALA A O 1
ATOM 1629 N N . TRP A 1 212 ? -4.337 -6.214 18.590 1.00 98.81 212 TRP A N 1
ATOM 1630 C CA . TRP A 1 212 ? -4.792 -7.416 17.896 1.00 98.81 212 TRP A CA 1
ATOM 1631 C C . TRP A 1 212 ? -4.506 -7.323 16.398 1.00 98.81 212 TRP A C 1
ATOM 1633 O O . TRP A 1 212 ? -3.984 -8.268 15.812 1.00 98.81 212 TRP A O 1
ATOM 1643 N N . LEU A 1 213 ? -4.819 -6.184 15.776 1.00 98.69 213 LEU A N 1
ATOM 1644 C CA . LEU A 1 213 ? -4.607 -5.997 14.347 1.00 98.69 213 LEU A CA 1
ATOM 1645 C C . LEU A 1 213 ? -3.129 -6.108 13.991 1.00 98.69 213 LEU A C 1
ATOM 1647 O O . LEU A 1 213 ? -2.786 -6.904 13.124 1.00 98.69 213 LEU A O 1
ATOM 1651 N N . TYR A 1 214 ? -2.265 -5.435 14.745 1.00 98.69 214 TYR A N 1
ATOM 1652 C CA . TYR A 1 214 ? -0.822 -5.520 14.581 1.00 98.69 214 TYR A CA 1
ATOM 1653 C C . TYR A 1 214 ? -0.324 -6.965 14.733 1.00 98.69 214 TYR A C 1
ATOM 1655 O O . TYR A 1 214 ? 0.532 -7.426 13.987 1.00 98.69 214 TYR A O 1
ATOM 1663 N N . GLU A 1 215 ? -0.841 -7.743 15.672 1.00 98.38 215 GLU A N 1
ATOM 1664 C CA . GLU A 1 215 ? -0.416 -9.140 15.824 1.00 98.38 215 GLU A CA 1
ATOM 1665 C C . GLU A 1 215 ? -0.861 -10.047 14.663 1.00 98.38 215 GLU A C 1
ATOM 1667 O O . GLU A 1 215 ? -0.209 -11.059 14.405 1.00 98.38 215 GLU A O 1
ATOM 1672 N N . ASN A 1 216 ? -1.926 -9.685 13.939 1.00 98.25 216 ASN A N 1
ATOM 1673 C CA . ASN A 1 216 ? -2.571 -10.557 12.953 1.00 98.25 216 ASN A CA 1
ATOM 1674 C C . ASN A 1 216 ? -2.430 -10.091 11.490 1.00 98.25 216 ASN A C 1
ATOM 1676 O O . ASN A 1 216 ? -2.593 -10.909 10.580 1.00 98.25 216 ASN A O 1
ATOM 1680 N N . SER A 1 217 ? -2.116 -8.820 11.235 1.00 97.94 217 SER A N 1
ATOM 1681 C CA . SER A 1 217 ? -1.863 -8.248 9.906 1.00 97.94 217 SER A CA 1
ATOM 1682 C C . SER A 1 217 ? -0.394 -8.395 9.491 1.00 97.94 217 SER A C 1
ATOM 1684 O O . SER A 1 217 ? 0.475 -8.740 10.292 1.00 97.94 217 SER A O 1
ATOM 1686 N N . MET A 1 218 ? -0.065 -8.123 8.231 1.00 98.56 218 MET A N 1
ATOM 1687 C CA . MET A 1 218 ? 1.313 -7.988 7.758 1.00 98.56 218 MET A CA 1
ATOM 1688 C C . MET A 1 218 ? 1.428 -7.065 6.550 1.00 98.56 218 MET A C 1
ATOM 1690 O O . MET A 1 218 ? 0.455 -6.798 5.849 1.00 98.56 218 MET A O 1
ATOM 1694 N N . VAL A 1 219 ? 2.652 -6.600 6.289 1.00 98.81 219 VAL A N 1
ATOM 1695 C CA . VAL A 1 219 ? 2.966 -5.854 5.065 1.00 98.81 219 VAL A CA 1
ATOM 1696 C C . VAL A 1 219 ? 2.515 -6.666 3.848 1.00 98.81 219 VAL A C 1
ATOM 1698 O O . VAL A 1 219 ? 2.777 -7.867 3.764 1.00 98.81 219 VAL A O 1
ATOM 1701 N N . GLY A 1 220 ? 1.821 -6.016 2.917 1.00 98.75 220 GLY A N 1
ATOM 1702 C CA . GLY A 1 220 ? 1.210 -6.677 1.766 1.00 98.75 220 GLY A CA 1
ATOM 1703 C C . GLY A 1 220 ? -0.246 -7.106 1.963 1.00 98.75 220 GLY A C 1
ATOM 1704 O O . GLY A 1 220 ? -0.844 -7.601 1.012 1.00 98.75 220 GLY A O 1
ATOM 1705 N N . ASP A 1 221 ? -0.838 -6.947 3.150 1.00 98.88 221 ASP A N 1
ATOM 1706 C CA . ASP A 1 221 ? -2.281 -7.156 3.338 1.00 98.88 221 ASP A CA 1
ATOM 1707 C C . ASP A 1 221 ? -3.096 -6.006 2.720 1.00 98.88 221 ASP A C 1
ATOM 1709 O O . ASP A 1 221 ? -2.647 -4.857 2.665 1.00 98.88 221 ASP A O 1
ATOM 1713 N N . MET A 1 222 ? -4.301 -6.322 2.237 1.00 98.75 222 MET A N 1
ATOM 1714 C CA . MET A 1 222 ? -5.175 -5.369 1.545 1.00 98.75 222 MET A CA 1
ATOM 1715 C C . MET A 1 222 ? -5.986 -4.540 2.534 1.00 98.75 222 MET A C 1
ATOM 1717 O O . MET A 1 222 ? -6.664 -5.088 3.407 1.00 98.75 222 MET A O 1
ATOM 1721 N N . ILE A 1 223 ? -6.008 -3.230 2.318 1.00 98.75 223 ILE A N 1
ATOM 1722 C CA . ILE A 1 223 ? -6.783 -2.269 3.098 1.00 98.75 223 ILE A CA 1
ATOM 1723 C C . ILE A 1 223 ? -7.743 -1.554 2.155 1.00 98.75 223 ILE A C 1
ATOM 1725 O O . ILE A 1 223 ? -7.328 -0.931 1.186 1.00 98.75 223 ILE A O 1
ATOM 1729 N N . ILE A 1 224 ? -9.038 -1.630 2.428 1.00 98.75 224 ILE A N 1
ATOM 1730 C CA . ILE A 1 224 ? -10.073 -0.986 1.623 1.00 98.75 224 ILE A CA 1
A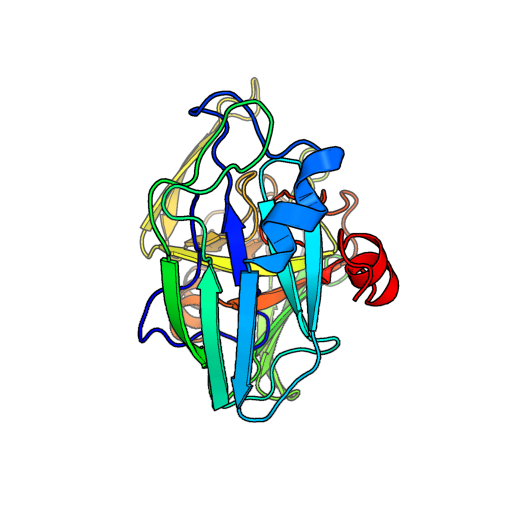TOM 1731 C C . ILE A 1 224 ? -10.738 0.073 2.490 1.00 98.75 224 ILE A C 1
ATOM 1733 O O . ILE A 1 224 ? -11.316 -0.254 3.524 1.00 98.75 224 ILE A O 1
ATOM 1737 N N . VAL A 1 225 ? -10.707 1.329 2.055 1.00 98.75 225 VAL A N 1
ATOM 1738 C CA . VAL A 1 225 ? -11.439 2.424 2.704 1.00 98.75 225 VAL A CA 1
ATOM 1739 C C . VAL A 1 225 ? -12.567 2.871 1.788 1.00 98.75 225 VAL A C 1
ATOM 1741 O O . VA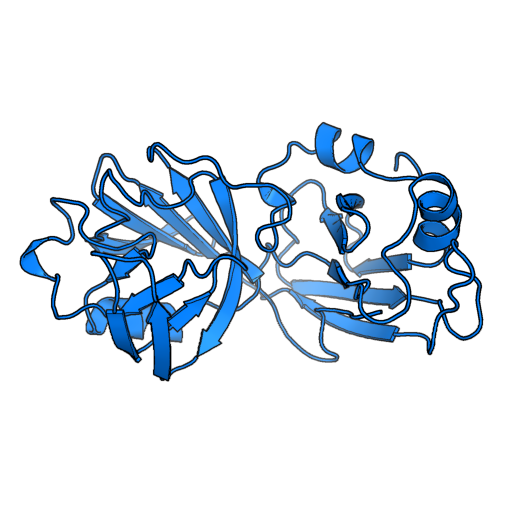L A 1 225 ? -12.353 3.106 0.597 1.00 98.75 225 VAL A O 1
ATOM 1744 N N . ARG A 1 226 ? -13.785 2.988 2.325 1.00 97.88 226 ARG A N 1
ATOM 1745 C CA . ARG A 1 226 ? -14.973 3.386 1.557 1.00 97.88 226 ARG A CA 1
ATOM 1746 C C . ARG A 1 226 ? -15.717 4.545 2.196 1.00 97.88 226 ARG A C 1
ATOM 1748 O O . ARG A 1 226 ? -15.839 4.634 3.414 1.00 97.88 226 ARG A O 1
ATOM 1755 N N . GLY A 1 227 ? -16.300 5.375 1.333 1.00 96.44 227 GLY A N 1
ATOM 1756 C CA . GLY A 1 227 ? -17.307 6.358 1.722 1.00 96.44 227 GLY A CA 1
ATOM 1757 C C . GLY A 1 227 ? -16.763 7.623 2.382 1.00 96.44 227 GLY A C 1
ATOM 1758 O O . GLY A 1 227 ? -17.538 8.312 3.039 1.00 96.44 227 GLY A O 1
ATOM 1759 N N . THR A 1 228 ? -15.471 7.927 2.246 1.00 97.25 228 THR A N 1
ATOM 1760 C CA . THR A 1 228 ? -14.906 9.242 2.597 1.00 97.25 228 THR A CA 1
ATOM 1761 C C . THR A 1 228 ? -14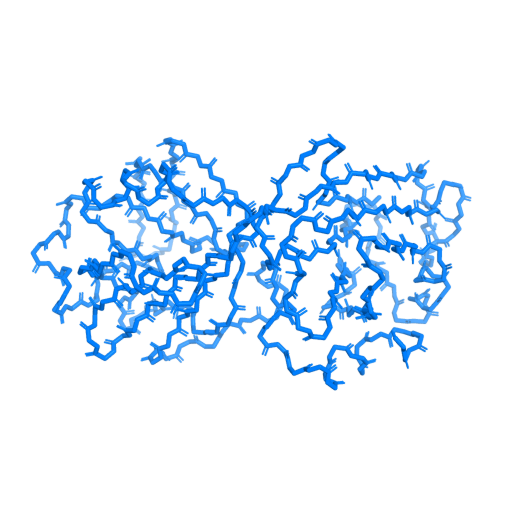.845 10.151 1.367 1.00 97.25 228 THR A C 1
ATOM 1763 O O . THR A 1 228 ? -15.043 9.718 0.231 1.00 97.25 228 THR A O 1
ATOM 1766 N N . GLU A 1 229 ? -14.597 11.436 1.587 1.00 95.19 229 GLU A N 1
ATOM 1767 C CA . GLU A 1 229 ? -14.680 12.493 0.578 1.00 95.19 229 GLU A CA 1
ATOM 1768 C C . GLU A 1 229 ? -13.394 12.647 -0.253 1.00 95.19 229 GLU A C 1
ATOM 1770 O O . GLU A 1 229 ? -13.399 13.326 -1.280 1.00 95.19 229 GLU A O 1
ATOM 1775 N N . ASN A 1 230 ? -12.291 12.026 0.172 1.00 97.06 230 ASN A N 1
ATOM 1776 C CA . ASN A 1 230 ? -10.970 12.193 -0.429 1.00 97.06 230 ASN A CA 1
ATOM 1777 C C . ASN A 1 230 ? -10.530 10.929 -1.160 1.00 97.06 230 ASN A C 1
ATOM 1779 O O . ASN A 1 230 ? -10.338 9.892 -0.539 1.00 97.06 230 ASN A O 1
ATOM 1783 N N . LYS A 1 231 ? -10.373 11.009 -2.483 1.00 96.94 231 LYS A N 1
ATOM 1784 C CA . LYS A 1 231 ? -9.912 9.874 -3.289 1.00 96.94 231 LYS A CA 1
ATOM 1785 C C . LYS A 1 231 ? -8.422 9.642 -3.072 1.00 96.94 231 LYS A C 1
ATOM 1787 O O . LYS A 1 231 ? -7.651 10.597 -3.125 1.00 96.94 231 LYS A O 1
ATOM 1792 N N . LEU A 1 232 ? -8.019 8.380 -2.934 1.00 97.00 232 LEU A N 1
ATOM 1793 C CA . LEU A 1 232 ? -6.614 7.994 -2.935 1.00 97.00 232 LEU A CA 1
ATOM 1794 C C . LEU A 1 232 ? -5.903 8.538 -4.182 1.00 97.00 232 LEU A C 1
ATOM 1796 O O . LEU A 1 232 ? -6.261 8.240 -5.325 1.00 97.00 232 LEU A O 1
ATOM 1800 N N . ALA A 1 233 ? -4.884 9.361 -3.951 1.00 96.06 233 ALA A N 1
ATOM 1801 C CA . ALA A 1 233 ? -4.033 9.871 -5.012 1.00 96.06 233 ALA A CA 1
ATOM 1802 C C . ALA A 1 233 ? -3.074 8.769 -5.486 1.00 96.06 233 ALA A C 1
ATOM 1804 O O . ALA A 1 233 ? -2.379 8.162 -4.673 1.00 96.06 233 ALA A O 1
ATOM 1805 N N . GLN A 1 234 ? -3.007 8.537 -6.798 1.00 94.88 234 GLN A N 1
ATOM 1806 C CA . GLN A 1 234 ? -2.056 7.581 -7.372 1.00 94.88 234 GLN A CA 1
ATOM 1807 C C . GLN A 1 234 ? -0.612 7.993 -7.056 1.00 94.88 234 GLN A C 1
ATOM 1809 O O . GLN A 1 234 ? -0.272 9.178 -7.106 1.00 94.88 234 GLN A O 1
ATOM 1814 N N . GLY A 1 235 ? 0.220 7.020 -6.686 1.00 93.44 235 GLY A N 1
ATOM 1815 C CA . GLY A 1 235 ? 1.581 7.238 -6.200 1.00 93.44 235 GLY A CA 1
ATOM 1816 C C . GLY A 1 235 ? 1.678 7.701 -4.741 1.00 93.44 235 GLY A C 1
ATOM 1817 O O . GLY A 1 235 ? 2.787 7.929 -4.264 1.00 93.44 235 GLY A O 1
ATOM 1818 N N . ASN A 1 236 ? 0.568 7.833 -4.000 1.00 95.38 236 ASN A N 1
ATOM 1819 C CA . ASN A 1 236 ? 0.574 8.116 -2.557 1.00 95.38 236 ASN A CA 1
ATOM 1820 C C . ASN A 1 236 ? 0.642 6.833 -1.708 1.00 95.38 236 ASN A C 1
ATOM 1822 O O . ASN A 1 236 ? -0.147 6.627 -0.791 1.00 95.38 236 ASN A O 1
ATOM 1826 N N . GLY A 1 237 ? 1.589 5.957 -2.009 1.00 95.44 237 GLY A N 1
ATOM 1827 C CA . GLY A 1 237 ? 1.741 4.648 -1.385 1.00 95.44 237 GLY A CA 1
ATOM 1828 C C . GLY A 1 237 ? 1.863 3.587 -2.464 1.00 95.44 237 GLY A C 1
ATOM 1829 O O . GLY A 1 237 ? 2.341 3.884 -3.555 1.00 95.44 237 GLY A O 1
ATOM 1830 N N . TRP A 1 238 ? 1.407 2.378 -2.156 1.00 96.94 238 TRP A N 1
ATOM 1831 C CA . TRP A 1 238 ? 1.245 1.297 -3.127 1.00 96.94 238 TRP A CA 1
ATOM 1832 C C . TRP A 1 238 ? -0.196 1.292 -3.630 1.00 96.94 238 TRP A C 1
ATOM 1834 O O . TRP A 1 238 ? -1.085 0.710 -3.003 1.00 96.94 238 TRP A O 1
ATOM 1844 N N . THR A 1 239 ? -0.446 2.029 -4.711 1.00 95.44 239 THR A N 1
ATOM 1845 C CA . THR A 1 239 ? -1.807 2.411 -5.132 1.00 95.44 239 THR A CA 1
ATOM 1846 C C . THR A 1 239 ? -2.317 1.643 -6.345 1.00 95.44 239 THR A C 1
ATOM 1848 O O . THR A 1 239 ? -3.461 1.840 -6.760 1.00 95.44 239 THR A O 1
ATOM 1851 N N . VAL A 1 240 ? -1.520 0.718 -6.889 1.00 97.62 240 VAL A N 1
ATOM 1852 C CA . VAL A 1 240 ? -1.844 -0.042 -8.108 1.00 97.62 240 VAL A CA 1
ATOM 1853 C C . VAL A 1 240 ? -3.123 -0.895 -7.995 1.00 97.62 240 VAL A C 1
ATOM 1855 O O . VAL A 1 240 ? -3.706 -1.298 -9.006 1.00 97.62 240 VAL A O 1
ATOM 1858 N N . TRP A 1 241 ? -3.597 -1.176 -6.777 1.00 98.19 241 TRP A N 1
ATOM 1859 C CA . TRP A 1 241 ? -4.853 -1.896 -6.526 1.00 98.19 241 TRP A CA 1
ATOM 1860 C C . TRP A 1 241 ? -6.109 -1.020 -6.578 1.00 98.19 241 TRP A C 1
ATOM 1862 O O . TRP A 1 241 ? -7.215 -1.554 -6.685 1.00 98.19 241 TRP A O 1
ATOM 1872 N N . ASP A 1 242 ? -5.965 0.304 -6.528 1.00 97.81 242 ASP A N 1
ATOM 1873 C CA . ASP A 1 242 ? -7.068 1.250 -6.750 1.00 97.81 242 ASP A CA 1
ATOM 1874 C C . ASP A 1 242 ? -7.370 1.441 -8.251 1.00 97.81 242 ASP A C 1
ATOM 1876 O O . ASP A 1 242 ? -8.380 2.029 -8.637 1.00 97.81 242 ASP A O 1
ATOM 1880 N N . LEU A 1 243 ? -6.509 0.899 -9.116 1.00 97.94 243 LEU A N 1
ATOM 1881 C CA . LEU A 1 243 ? -6.670 0.886 -10.565 1.00 97.94 243 LEU A CA 1
ATOM 1882 C C . LEU A 1 243 ? -7.351 -0.398 -11.043 1.00 97.94 243 LEU A C 1
ATOM 1884 O O . LEU A 1 243 ? -7.055 -1.499 -10.567 1.00 97.94 243 LEU A O 1
ATOM 1888 N N . SER A 1 244 ? -8.201 -0.282 -12.066 1.00 97.81 244 SER A N 1
ATOM 1889 C CA . SER A 1 244 ? -8.673 -1.451 -12.809 1.00 97.81 244 SER A CA 1
ATOM 1890 C C . SER A 1 244 ? -7.508 -2.149 -13.516 1.00 97.81 244 SER A C 1
ATOM 1892 O O . SER A 1 244 ? -6.477 -1.539 -13.803 1.00 97.81 244 SER A O 1
ATOM 1894 N N . TRP A 1 245 ? -7.669 -3.433 -13.840 1.00 97.88 245 TRP A N 1
ATOM 1895 C CA . TRP A 1 245 ? -6.647 -4.168 -14.593 1.00 97.88 245 TRP A CA 1
ATOM 1896 C C . TRP A 1 245 ? -6.282 -3.481 -15.918 1.00 97.88 245 TRP A C 1
ATOM 1898 O O . TRP A 1 245 ? -5.105 -3.330 -16.233 1.00 97.88 245 TRP A O 1
ATOM 1908 N N . ASP A 1 246 ? -7.276 -2.969 -16.645 1.00 97.94 246 ASP A N 1
ATOM 1909 C CA . ASP A 1 246 ? -7.042 -2.260 -17.906 1.00 97.94 246 ASP A CA 1
ATOM 1910 C C . ASP A 1 246 ? -6.231 -0.972 -17.701 1.00 97.94 246 ASP A C 1
ATOM 1912 O O . ASP A 1 246 ? -5.395 -0.631 -18.536 1.00 97.94 246 ASP A O 1
ATOM 1916 N N . GLN A 1 247 ? -6.429 -0.265 -16.583 1.00 97.75 247 GLN A N 1
ATOM 1917 C CA . GLN A 1 247 ? -5.626 0.910 -16.229 1.00 97.75 247 GLN A CA 1
ATOM 1918 C C . GLN A 1 247 ? -4.182 0.538 -15.873 1.00 97.75 247 GLN A C 1
ATOM 1920 O O . GLN A 1 247 ? -3.262 1.267 -16.247 1.00 97.75 247 GLN A O 1
ATOM 1925 N N . VAL A 1 248 ? -3.970 -0.599 -15.200 1.00 98.31 248 VAL A N 1
ATOM 1926 C CA . VAL A 1 248 ? -2.626 -1.133 -14.922 1.00 98.31 248 VAL A CA 1
ATOM 1927 C C . VAL A 1 248 ? -1.898 -1.398 -16.235 1.00 98.31 248 VAL A C 1
ATOM 1929 O O . VAL A 1 248 ? -0.885 -0.752 -16.499 1.00 98.31 248 VAL A O 1
ATOM 1932 N N . VAL A 1 249 ? -2.479 -2.219 -17.116 1.00 98.06 249 VAL A N 1
ATOM 1933 C CA . VAL A 1 249 ? -1.897 -2.554 -18.428 1.00 98.06 249 VAL A CA 1
ATOM 1934 C C . VAL A 1 249 ? -1.704 -1.308 -19.300 1.00 98.06 249 VAL A C 1
ATOM 1936 O O . VAL A 1 249 ? -0.705 -1.174 -20.010 1.00 98.06 249 VAL A O 1
ATOM 1939 N N . ALA A 1 250 ? -2.624 -0.341 -19.238 1.00 97.00 250 ALA A N 1
ATOM 1940 C CA . ALA A 1 250 ? -2.486 0.923 -19.956 1.00 97.00 250 ALA A CA 1
ATOM 1941 C C . ALA A 1 250 ? -1.362 1.821 -19.405 1.00 97.00 250 ALA A C 1
ATOM 1943 O O . ALA A 1 250 ? -0.873 2.688 -20.136 1.00 97.00 250 ALA A O 1
ATOM 1944 N N . GLY A 1 251 ? -0.946 1.635 -18.153 1.00 96.94 251 GLY A N 1
ATOM 1945 C CA . GLY A 1 251 ? 0.199 2.326 -17.565 1.00 96.94 251 GLY A CA 1
ATOM 1946 C C . GLY A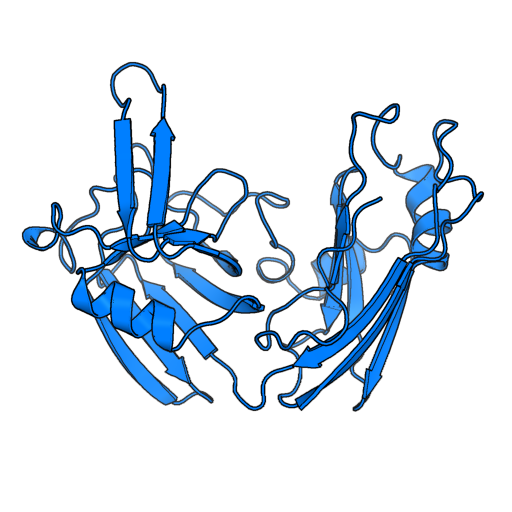 1 251 ? 1.540 1.622 -17.776 1.00 96.94 251 GLY A C 1
ATOM 1947 O O . GLY A 1 251 ? 2.572 2.249 -17.537 1.00 96.94 251 GLY A O 1
ATOM 1948 N N . SER A 1 252 ? 1.552 0.376 -18.264 1.00 97.88 252 SER A N 1
ATOM 1949 C CA . SER A 1 252 ? 2.773 -0.301 -18.719 1.00 97.88 252 SER A CA 1
ATOM 1950 C C . SER A 1 252 ? 3.365 0.428 -19.926 1.00 97.88 252 SER A C 1
ATOM 1952 O O . SER A 1 252 ? 2.673 0.735 -20.905 1.00 97.88 252 SER A O 1
ATOM 1954 N N . ALA A 1 253 ? 4.682 0.639 -19.919 1.00 97.31 253 ALA A N 1
ATOM 1955 C CA . ALA A 1 253 ? 5.395 1.144 -21.087 1.00 97.31 253 ALA A CA 1
ATOM 1956 C C . ALA A 1 253 ? 5.546 0.074 -22.185 1.00 97.31 253 ALA A C 1
ATOM 1958 O O . ALA A 1 253 ? 5.868 0.407 -23.329 1.00 97.31 253 ALA A O 1
ATOM 1959 N N . LEU A 1 254 ? 5.306 -1.198 -21.854 1.00 95.56 254 LEU A N 1
ATOM 1960 C CA . LEU A 1 254 ? 5.297 -2.334 -22.775 1.00 95.56 254 LEU A CA 1
ATOM 1961 C C . LEU A 1 254 ? 3.893 -2.800 -23.171 1.00 95.56 254 LEU A C 1
ATOM 1963 O O . LEU A 1 254 ? 3.796 -3.651 -24.056 1.00 95.56 254 LEU A O 1
ATOM 1967 N N . ARG A 1 255 ? 2.836 -2.214 -22.589 1.00 88.00 255 ARG A N 1
ATOM 1968 C CA . ARG A 1 255 ? 1.421 -2.541 -22.849 1.00 88.00 255 ARG A CA 1
ATOM 1969 C C . ARG A 1 255 ? 1.087 -4.015 -22.593 1.00 88.00 255 ARG A C 1
ATOM 1971 O O . ARG A 1 255 ? 0.292 -4.595 -23.331 1.00 88.00 255 ARG A O 1
ATOM 1978 N N . LYS A 1 256 ? 1.728 -4.619 -21.595 1.00 73.88 256 LYS A N 1
ATOM 1979 C CA . LYS A 1 256 ? 1.533 -6.016 -21.202 1.00 73.88 256 LYS A CA 1
ATOM 1980 C C . LYS A 1 256 ? 1.720 -6.194 -19.709 1.00 73.88 256 LYS A C 1
ATOM 1982 O O . LYS A 1 256 ? 2.418 -5.350 -19.100 1.00 73.88 256 LYS A O 1
#

Radius of gyration: 18.78 Å; chains: 1; bounding box: 47×47×47 Å

Sequence (256 aa):
SGLYLFEGYTYGTAMPVYVEFPKDDGGGIPPGARAAVEKRMFVTTDPPQEGSWHWDSEQAAEYRPREQWIPGTKITVRIGFGGLPLGGGRFGDQDRTANVTIANRTMVLLADNATKTMTVSQDGQQVQSFPISLGKASTPSSYGNMVLMSRERTSRFISRTPGDSYDTVVEYAERLTWGGEYIHAAPWSEEDQGYRNVSHGCINLSTGNAAWLYENSMVGDMIIVRGTENKLAQGNGWTVWDLSWDQVVAGSALRK

Secondary structure (DSSP, 8-state):
-EE---TT-EE-TT--EEEE--TTTTS---HHHHHHHHTTEEEEEES---EEEE-SSSSEEEEEESSPPPTT-EEEEEE--BT-EEETTEEB---EEEEEEE-SS-EEEEEETTTTEEEEEETTEEEEEEE-B-B-TTSPPEEEEEE--EEEEEEEEEE--TTS-EEEEEEEEEE--TT--EEEE-GGGTTTTTT---BSS-EEE-HHHHHHHHHH--TT-EEEEES-SEEPPTTSSS-TTSS-HHHHHHH-SS--

pLDDT: mean 96.04, std 5.08, range [63.72, 98.88]